Protein AF-A0A9E6AUM5-F1 (afdb_monomer_lite)

Structure (mmCIF, N/CA/C/O backbone):
data_AF-A0A9E6AUM5-F1
#
_entry.id   AF-A0A9E6AUM5-F1
#
loop_
_atom_site.group_PDB
_atom_site.id
_atom_site.type_symbol
_atom_site.label_atom_id
_atom_site.label_alt_id
_atom_site.label_comp_id
_atom_site.label_asym_id
_atom_site.label_entity_id
_atom_site.label_seq_id
_atom_site.pdbx_PDB_ins_code
_atom_site.Cartn_x
_atom_site.Cartn_y
_atom_site.Cartn_z
_atom_site.occupancy
_atom_site.B_iso_or_equiv
_atom_site.auth_seq_id
_atom_site.auth_comp_id
_atom_site.auth_asym_id
_atom_site.auth_atom_id
_atom_site.pdbx_PDB_model_num
ATOM 1 N N . MET A 1 1 ? 46.339 10.044 14.885 1.00 38.97 1 MET A N 1
ATOM 2 C CA . MET A 1 1 ? 45.655 9.132 15.825 1.00 38.97 1 MET A CA 1
ATOM 3 C C . MET A 1 1 ? 44.740 9.951 16.717 1.00 38.97 1 MET A C 1
ATOM 5 O O . MET A 1 1 ? 45.192 10.456 17.731 1.00 38.97 1 MET A O 1
ATOM 9 N N . THR A 1 2 ? 43.485 10.127 16.314 1.00 34.72 2 THR A N 1
ATOM 10 C CA . THR A 1 2 ? 42.422 10.734 17.134 1.00 34.72 2 THR A CA 1
ATOM 11 C C . THR A 1 2 ? 41.079 10.265 16.572 1.00 34.72 2 THR A C 1
ATOM 13 O O . THR A 1 2 ? 40.420 10.968 15.814 1.00 34.72 2 THR A O 1
ATOM 16 N N . HIS A 1 3 ? 40.693 9.030 16.899 1.00 30.86 3 HIS A N 1
ATOM 17 C CA . HIS A 1 3 ? 39.332 8.549 16.668 1.00 30.86 3 HIS A CA 1
ATOM 18 C C . HIS A 1 3 ? 38.459 8.969 17.854 1.00 30.86 3 HIS A C 1
ATOM 20 O O . HIS A 1 3 ? 38.665 8.509 18.974 1.00 30.86 3 HIS A O 1
ATOM 26 N N . LYS A 1 4 ? 37.484 9.848 17.605 1.00 33.94 4 LYS A N 1
ATOM 27 C CA . LYS A 1 4 ? 36.285 9.953 18.445 1.00 33.94 4 LYS A CA 1
ATOM 28 C C . LYS A 1 4 ? 35.354 8.792 18.069 1.00 33.94 4 LYS A C 1
ATOM 30 O O . LYS A 1 4 ? 35.140 8.604 16.870 1.00 33.94 4 LYS A O 1
ATOM 35 N N . PRO A 1 5 ? 34.782 8.039 19.022 1.00 33.97 5 PRO A N 1
ATOM 36 C CA . PRO A 1 5 ? 33.707 7.117 18.700 1.00 33.97 5 PRO A CA 1
ATOM 37 C C . PRO A 1 5 ? 32.415 7.921 18.516 1.00 33.97 5 PRO A C 1
ATOM 39 O O . PRO A 1 5 ? 32.042 8.734 19.365 1.00 33.97 5 PRO A O 1
ATOM 42 N N . HIS A 1 6 ? 31.765 7.724 17.372 1.00 32.88 6 HIS A N 1
ATOM 43 C CA . HIS A 1 6 ? 30.399 8.167 17.142 1.00 32.88 6 HIS A CA 1
ATOM 44 C C . HIS A 1 6 ? 29.472 7.360 18.056 1.00 32.88 6 HIS A C 1
ATOM 46 O O . HIS A 1 6 ? 29.478 6.134 18.026 1.00 32.88 6 HIS A O 1
ATOM 52 N N . SER A 1 7 ? 28.697 8.058 18.880 1.00 32.59 7 SER A N 1
ATOM 53 C CA . SER A 1 7 ? 27.569 7.493 19.610 1.00 32.59 7 SER A CA 1
ATOM 54 C C . SER A 1 7 ? 26.461 7.145 18.615 1.00 32.59 7 SER A C 1
ATOM 56 O O . SER A 1 7 ? 25.879 8.049 18.010 1.00 32.59 7 SER A O 1
ATOM 58 N N . GLU A 1 8 ? 26.184 5.857 18.437 1.00 28.41 8 GLU A N 1
ATOM 59 C CA . GLU A 1 8 ? 24.975 5.385 17.760 1.00 28.41 8 GLU A CA 1
ATOM 60 C C . GLU A 1 8 ? 23.730 5.763 18.580 1.00 28.41 8 GLU A C 1
ATOM 62 O O . GLU A 1 8 ? 23.761 5.687 19.814 1.00 28.41 8 GLU A O 1
ATOM 67 N N . PRO A 1 9 ? 22.625 6.179 17.939 1.00 29.34 9 PRO A N 1
ATOM 68 C CA . PRO A 1 9 ? 21.365 6.353 18.636 1.00 29.34 9 PRO A CA 1
ATOM 69 C C . PRO A 1 9 ? 20.767 4.974 18.931 1.00 29.34 9 PRO A C 1
ATOM 71 O O . PRO A 1 9 ? 20.451 4.207 18.024 1.00 29.34 9 PRO A O 1
ATOM 74 N N . THR A 1 10 ? 20.588 4.676 20.214 1.00 27.81 10 THR A N 1
ATOM 75 C CA . THR A 1 10 ? 19.807 3.544 20.715 1.00 27.81 10 THR A CA 1
ATOM 76 C C . THR A 1 10 ? 18.338 3.725 20.334 1.00 27.81 10 THR A C 1
ATOM 78 O O . THR A 1 10 ? 17.560 4.370 21.039 1.00 27.81 10 THR A O 1
ATOM 81 N N . ILE A 1 11 ? 17.945 3.157 19.194 1.00 30.97 11 ILE A N 1
ATOM 82 C CA . ILE A 1 11 ? 16.537 2.902 18.892 1.00 30.97 11 ILE A CA 1
ATOM 83 C C . ILE A 1 11 ? 16.115 1.771 19.826 1.00 30.97 11 ILE A C 1
ATOM 85 O O . ILE A 1 11 ? 16.676 0.682 19.785 1.00 30.97 11 ILE A O 1
ATOM 89 N N . LYS A 1 12 ? 15.184 2.068 20.732 1.00 28.73 12 LYS A N 1
ATOM 90 C CA . LYS A 1 12 ? 14.611 1.087 21.652 1.00 28.73 12 LYS A CA 1
ATOM 91 C C . LYS A 1 12 ? 13.935 -0.023 20.845 1.00 28.73 12 LYS A C 1
ATOM 93 O O . LYS A 1 12 ? 12.868 0.199 20.276 1.00 28.73 12 LYS A O 1
ATOM 98 N N . ASP A 1 13 ? 14.554 -1.198 20.848 1.00 30.23 13 ASP A N 1
ATOM 99 C CA . ASP A 1 13 ? 13.938 -2.479 20.518 1.00 30.23 13 ASP A CA 1
ATOM 100 C C . ASP A 1 13 ? 12.781 -2.737 21.488 1.00 30.23 13 ASP A C 1
ATOM 102 O O . ASP A 1 13 ? 12.981 -3.202 22.604 1.00 30.23 13 ASP A O 1
ATOM 106 N N . ASN A 1 14 ? 11.566 -2.385 21.077 1.00 26.73 14 ASN A N 1
ATOM 107 C CA . ASN A 1 14 ? 10.326 -2.756 21.762 1.00 26.73 14 ASN A CA 1
ATOM 108 C C . ASN A 1 14 ? 9.284 -3.252 20.745 1.00 26.73 14 ASN A C 1
ATOM 110 O O . ASN A 1 14 ? 8.091 -3.004 20.882 1.00 26.73 14 ASN A O 1
ATOM 114 N N . ALA A 1 15 ? 9.728 -3.966 19.709 1.00 32.41 15 ALA A N 1
ATOM 115 C CA . ALA A 1 15 ? 8.843 -4.771 18.876 1.00 32.41 15 ALA A CA 1
ATOM 116 C C . ALA A 1 15 ? 8.696 -6.164 19.509 1.00 32.41 15 ALA A C 1
ATOM 118 O O . ALA A 1 15 ? 9.170 -7.162 18.973 1.00 32.41 15 ALA A O 1
ATOM 119 N N . GLN A 1 16 ? 8.076 -6.239 20.692 1.00 36.59 16 GLN A N 1
ATOM 120 C CA . GLN A 1 16 ? 7.437 -7.493 21.088 1.00 36.59 16 GLN A CA 1
ATOM 121 C C . GLN A 1 16 ? 6.350 -7.770 20.046 1.00 36.59 16 GLN A C 1
ATOM 123 O O . GLN A 1 16 ? 5.522 -6.898 19.782 1.00 36.59 16 GLN A O 1
ATOM 128 N N . SER A 1 17 ? 6.404 -8.947 19.418 1.00 41.09 17 SER A N 1
ATOM 129 C CA . SER A 1 17 ? 5.350 -9.457 18.538 1.00 41.09 17 SER A CA 1
ATOM 130 C C . SER A 1 17 ? 4.046 -9.498 19.340 1.00 41.09 17 SER A C 1
ATOM 132 O O . SER A 1 17 ? 3.802 -10.405 20.134 1.00 41.09 17 SER A O 1
ATOM 134 N N . LEU A 1 18 ? 3.250 -8.434 19.222 1.00 48.97 18 LEU A N 1
ATOM 135 C CA . LEU A 1 18 ? 1.887 -8.397 19.723 1.00 48.97 18 LEU A CA 1
ATOM 136 C C . LEU A 1 18 ? 1.080 -9.278 18.778 1.00 48.97 18 LEU A C 1
ATOM 138 O O . LEU A 1 18 ? 0.739 -8.869 17.666 1.00 48.97 18 LEU A O 1
ATOM 142 N N . LEU A 1 19 ? 0.803 -10.503 19.216 1.00 58.84 19 LEU A N 1
ATOM 143 C CA . LEU A 1 19 ? -0.167 -11.345 18.541 1.00 58.84 19 LEU A CA 1
ATOM 144 C C . LEU A 1 19 ? -1.524 -10.620 18.587 1.00 58.84 19 LEU A C 1
ATOM 146 O O . LEU A 1 19 ? -1.964 -10.247 19.678 1.00 58.84 19 LEU A O 1
ATOM 150 N N . PRO A 1 20 ? -2.223 -10.445 17.451 1.00 60.69 20 PRO A N 1
ATOM 151 C CA . PRO A 1 20 ? -3.527 -9.778 17.402 1.00 60.69 20 PRO A CA 1
ATOM 152 C C . PRO A 1 20 ? -4.545 -10.398 18.362 1.00 60.69 20 PRO A C 1
ATOM 154 O O . PRO A 1 20 ? -5.461 -9.731 18.828 1.00 60.69 20 PRO A O 1
ATOM 157 N N . THR A 1 21 ? -4.357 -11.680 18.681 1.00 60.62 21 THR A N 1
ATOM 158 C CA . THR A 1 21 ? -5.216 -12.446 19.576 1.00 60.62 21 THR A CA 1
ATOM 159 C C . THR A 1 21 ? -5.091 -12.074 21.051 1.00 60.62 21 THR A C 1
ATOM 161 O O . THR A 1 21 ? -5.934 -12.502 21.833 1.00 60.62 21 THR A O 1
ATOM 164 N N . ALA A 1 22 ? -4.050 -11.333 21.431 1.00 72.50 22 ALA A N 1
ATOM 165 C CA . ALA A 1 22 ? -3.802 -10.858 22.790 1.00 72.50 22 ALA A CA 1
ATOM 166 C C . ALA A 1 22 ? -4.020 -9.341 22.922 1.00 72.50 22 ALA A C 1
ATOM 168 O O . ALA A 1 22 ? -3.590 -8.747 23.899 1.00 72.50 22 ALA A O 1
ATOM 169 N N . CYS A 1 23 ? -4.625 -8.700 21.918 1.00 86.81 23 CYS A N 1
ATOM 170 C CA . CYS A 1 23 ? -4.882 -7.267 21.910 1.00 86.81 23 CYS A CA 1
ATOM 171 C C . CYS A 1 23 ? -6.308 -6.988 22.420 1.00 86.81 23 CYS A C 1
ATOM 173 O O . CYS A 1 23 ? -7.230 -7.709 22.026 1.00 86.81 23 CYS A O 1
ATOM 175 N N . PRO A 1 24 ? -6.522 -5.949 23.248 1.00 93.69 24 PRO A N 1
ATOM 176 C CA . PRO A 1 24 ? -7.861 -5.552 23.678 1.00 93.69 24 PRO A CA 1
ATOM 177 C C . PRO A 1 24 ? -8.741 -5.186 22.476 1.00 93.69 24 PRO A C 1
ATOM 179 O O . PRO A 1 24 ? -8.274 -4.591 21.500 1.00 93.69 24 PRO A O 1
ATOM 182 N N . ILE A 1 25 ? -10.033 -5.492 22.554 1.00 95.12 25 ILE A N 1
ATOM 183 C CA . ILE A 1 25 ? -11.016 -5.185 21.509 1.00 95.12 25 ILE A CA 1
ATOM 184 C C . ILE A 1 25 ? -11.818 -3.967 21.939 1.00 95.12 25 ILE A C 1
ATOM 186 O O . ILE A 1 25 ? -12.298 -3.911 23.067 1.00 95.12 25 ILE A O 1
ATOM 190 N N . MET A 1 26 ? -12.003 -3.006 21.036 1.00 95.94 26 MET A N 1
ATOM 191 C CA . MET A 1 26 ? -12.850 -1.845 21.299 1.00 95.94 26 MET A CA 1
ATOM 192 C C . MET A 1 26 ? -13.894 -1.692 20.193 1.00 95.94 26 MET A C 1
ATOM 194 O O . MET A 1 26 ? -13.559 -1.461 19.029 1.00 95.94 26 MET A O 1
ATOM 198 N N . LEU A 1 27 ? -15.171 -1.798 20.561 1.00 95.06 27 LEU A N 1
ATOM 199 C CA . LEU A 1 27 ? -16.304 -1.635 19.651 1.00 95.06 27 LEU A CA 1
ATOM 200 C C . LEU A 1 27 ? -17.132 -0.408 20.021 1.00 95.06 27 LEU A C 1
ATOM 202 O O . LEU A 1 27 ? -17.422 -0.167 21.185 1.00 95.06 27 LEU A O 1
ATOM 206 N N . ASN A 1 28 ? -17.556 0.357 19.020 1.00 90.75 28 ASN A N 1
ATOM 207 C CA . ASN A 1 28 ? -18.444 1.500 19.221 1.00 90.75 28 ASN A CA 1
ATOM 208 C C . ASN A 1 28 ? -19.899 1.025 19.391 1.00 90.75 28 ASN A C 1
ATOM 210 O O . ASN A 1 28 ? -20.396 0.299 18.529 1.00 90.75 28 ASN A O 1
ATOM 214 N N . ASP A 1 29 ? -20.593 1.472 20.442 1.00 88.38 29 ASP A N 1
ATOM 215 C CA . ASP A 1 29 ? -22.010 1.136 20.692 1.00 88.38 29 ASP A CA 1
ATOM 216 C C . ASP A 1 29 ? -23.001 2.187 20.146 1.00 88.38 29 ASP A C 1
ATOM 218 O O . ASP A 1 29 ? -24.218 2.071 20.281 1.00 88.38 29 ASP A O 1
ATOM 222 N N . GLY A 1 30 ? -22.474 3.239 19.522 1.00 84.94 30 GLY A N 1
ATOM 223 C CA . GLY A 1 30 ? -23.199 4.402 19.038 1.00 84.94 30 GLY A CA 1
ATOM 224 C C . GLY A 1 30 ? -22.697 5.707 19.652 1.00 84.94 30 GLY A C 1
ATOM 225 O O . GLY A 1 30 ? -22.507 6.668 18.893 1.00 84.94 30 GLY A O 1
ATOM 226 N N . ILE A 1 31 ? -22.487 5.733 20.975 1.00 89.06 31 ILE A N 1
ATOM 227 C CA . ILE A 1 31 ? -22.074 6.913 21.766 1.00 89.06 31 ILE A CA 1
ATOM 228 C C . ILE A 1 31 ? -20.870 6.577 22.655 1.00 89.06 31 ILE A C 1
ATOM 230 O O . ILE A 1 31 ? -19.910 7.345 22.708 1.00 89.06 31 ILE A O 1
ATOM 234 N N . ASN A 1 32 ? -20.932 5.443 23.339 1.00 94.00 32 ASN A N 1
ATOM 235 C CA . ASN A 1 32 ? -19.898 4.877 24.187 1.00 94.00 32 ASN A CA 1
ATOM 236 C C . ASN A 1 32 ? -19.106 3.818 23.400 1.00 94.00 32 ASN A C 1
ATOM 238 O O . ASN A 1 32 ? -19.280 3.630 22.187 1.00 94.00 32 ASN A O 1
ATOM 242 N N . ALA A 1 33 ? -18.210 3.125 24.093 1.00 95.81 33 ALA A N 1
ATOM 243 C CA . ALA A 1 33 ? -17.519 1.974 23.542 1.00 95.81 33 ALA A CA 1
ATOM 244 C C . ALA A 1 33 ? -17.524 0.803 24.520 1.00 95.81 33 ALA A C 1
ATOM 246 O O . ALA A 1 33 ? -17.375 0.995 25.723 1.00 95.81 33 ALA A O 1
ATOM 247 N N . LEU A 1 34 ? -17.663 -0.403 23.983 1.00 96.50 34 LEU A N 1
ATOM 248 C CA . LEU A 1 34 ? -17.400 -1.642 24.694 1.00 96.50 34 LEU A CA 1
ATOM 249 C C . LEU A 1 34 ? -15.909 -1.963 24.572 1.00 96.50 34 LEU A C 1
ATOM 251 O O . LEU A 1 34 ? -15.403 -2.078 23.453 1.00 96.50 34 LEU A O 1
ATOM 255 N N . LEU A 1 35 ? -15.238 -2.125 25.706 1.00 96.12 35 LEU A N 1
ATOM 256 C CA . LEU A 1 35 ? -13.883 -2.647 25.816 1.00 96.12 35 LEU A CA 1
ATOM 257 C C . LEU A 1 35 ? -13.953 -4.103 26.283 1.00 96.12 35 LEU A C 1
ATOM 259 O O . LEU A 1 35 ? -14.581 -4.389 27.299 1.00 96.12 35 LEU A O 1
ATOM 263 N N . ILE A 1 36 ? -13.273 -4.993 25.564 1.00 94.38 36 ILE A N 1
ATOM 264 C CA . ILE A 1 36 ? -12.860 -6.299 26.084 1.00 94.38 36 ILE A CA 1
ATOM 265 C C . ILE A 1 36 ? -11.346 -6.245 26.267 1.00 94.38 36 ILE A C 1
ATOM 267 O O . ILE A 1 36 ? -10.621 -6.112 25.277 1.00 94.38 36 ILE A O 1
ATOM 271 N N . ASP A 1 37 ? -10.874 -6.289 27.511 1.00 92.31 37 ASP A N 1
ATOM 272 C CA . ASP A 1 37 ? -9.445 -6.204 27.822 1.00 92.31 37 ASP A CA 1
ATOM 273 C C . ASP A 1 37 ? -8.733 -7.567 27.663 1.00 92.31 37 ASP A C 1
ATOM 275 O O . ASP A 1 37 ? -9.354 -8.605 27.437 1.00 92.31 37 ASP A O 1
ATOM 279 N N . GLU A 1 38 ? -7.406 -7.573 27.763 1.00 87.94 38 GLU A N 1
ATOM 280 C CA . GLU A 1 38 ? -6.529 -8.740 27.591 1.00 87.94 38 GLU A CA 1
ATOM 281 C C . GLU A 1 38 ? -6.786 -9.835 28.635 1.00 87.94 38 GLU A C 1
ATOM 283 O O . GLU A 1 38 ? -6.554 -11.014 28.369 1.00 87.94 38 GLU A O 1
ATOM 288 N N . ASP A 1 39 ? -7.283 -9.458 29.815 1.00 88.69 39 ASP A N 1
ATOM 289 C CA . ASP A 1 39 ? -7.693 -10.384 30.874 1.00 88.69 39 ASP A CA 1
ATOM 290 C C . ASP A 1 39 ? -9.120 -10.935 30.682 1.00 88.69 39 ASP A C 1
ATOM 292 O O . ASP A 1 39 ? -9.570 -11.775 31.465 1.00 88.69 39 ASP A O 1
ATOM 296 N N . GLY A 1 40 ? -9.816 -10.494 29.629 1.00 86.81 40 GLY A N 1
ATOM 297 C CA . GLY A 1 40 ? -11.190 -10.870 29.310 1.00 86.81 40 GLY A CA 1
ATOM 298 C C . GLY A 1 40 ? -12.255 -10.072 30.064 1.00 86.81 40 GLY A C 1
ATOM 299 O O . GLY A 1 40 ? -13.435 -10.402 29.945 1.00 86.81 40 GLY A O 1
ATOM 300 N N . SER A 1 41 ? -11.879 -9.047 30.836 1.00 92.06 41 SER A N 1
ATOM 301 C CA . SER A 1 41 ? -12.845 -8.130 31.444 1.00 92.06 41 SER A CA 1
ATOM 302 C C . SER A 1 41 ? -13.608 -7.351 30.372 1.00 92.06 41 SER A C 1
ATOM 304 O O . SER A 1 41 ? -13.058 -6.983 29.334 1.00 92.06 41 SER A O 1
ATOM 306 N N . ILE A 1 42 ? -14.900 -7.133 30.620 1.00 94.50 42 ILE A N 1
ATOM 307 C CA . ILE A 1 42 ? -15.804 -6.433 29.709 1.00 94.50 42 ILE A CA 1
ATOM 308 C C . ILE A 1 42 ? -16.304 -5.176 30.410 1.00 94.50 42 ILE A C 1
ATOM 310 O O . ILE A 1 42 ? -16.906 -5.254 31.482 1.00 94.50 42 ILE A O 1
ATOM 314 N N . GLU A 1 43 ? -16.074 -4.019 29.796 1.00 95.38 43 GLU A N 1
ATOM 315 C CA . GLU A 1 43 ? -16.476 -2.726 30.341 1.00 95.38 43 GLU A CA 1
ATOM 316 C C . GLU A 1 43 ? -17.090 -1.830 29.262 1.00 95.38 43 GLU A C 1
ATOM 318 O O . GLU A 1 43 ? -16.590 -1.733 28.142 1.00 95.38 43 GLU A O 1
ATOM 323 N N . THR A 1 44 ? -18.153 -1.106 29.618 1.00 96.12 44 THR A N 1
ATOM 324 C CA . THR A 1 44 ? -18.700 -0.034 28.777 1.00 96.12 44 THR A CA 1
ATOM 325 C C . THR A 1 44 ? -18.114 1.301 29.217 1.00 96.12 44 THR A C 1
ATOM 327 O O . THR A 1 44 ? -18.381 1.783 30.318 1.00 96.12 44 THR A O 1
ATOM 330 N N . LEU A 1 45 ? -17.332 1.922 28.340 1.00 96.00 45 LEU A N 1
ATOM 331 C CA . LEU A 1 45 ? -16.606 3.159 28.595 1.00 96.00 45 LEU A CA 1
ATOM 332 C C . LEU A 1 45 ? -17.301 4.357 27.963 1.00 96.00 45 LEU A C 1
ATOM 334 O O . LEU A 1 45 ? -17.762 4.299 26.822 1.00 96.00 45 LEU A O 1
ATOM 338 N N . SER A 1 46 ? -17.286 5.491 28.663 1.00 95.00 46 SER A N 1
ATOM 339 C CA . SER A 1 46 ? -17.681 6.764 28.059 1.00 95.00 46 SER A CA 1
ATOM 340 C C . SER A 1 46 ? -16.788 7.093 26.855 1.00 95.00 46 SER A C 1
ATOM 342 O O . SER A 1 46 ? -15.636 6.661 26.781 1.00 95.00 46 SER A O 1
ATOM 344 N N . ALA A 1 47 ? -17.268 7.928 25.931 1.00 94.44 47 ALA A N 1
ATOM 345 C CA . ALA A 1 47 ? -16.485 8.336 24.762 1.00 94.44 47 ALA A CA 1
ATOM 346 C C . ALA A 1 47 ? -15.100 8.922 25.120 1.00 94.44 47 ALA A C 1
ATOM 348 O O . ALA A 1 47 ? -14.113 8.688 24.421 1.00 94.44 47 ALA A O 1
ATOM 349 N N . SER A 1 48 ? -15.013 9.666 26.230 1.00 92.75 48 SER A N 1
ATOM 350 C CA . SER A 1 48 ? -13.752 10.235 26.719 1.00 92.75 48 SER A CA 1
ATOM 351 C C . SER A 1 48 ? -12.819 9.163 27.286 1.00 92.75 48 SER A C 1
ATOM 353 O O . SER A 1 48 ? -11.613 9.211 27.040 1.00 92.75 48 SER A O 1
ATOM 355 N N . ASP A 1 49 ? -13.355 8.198 28.034 1.00 94.69 49 ASP A N 1
ATOM 356 C CA . ASP A 1 49 ? -12.560 7.123 28.635 1.00 94.69 49 ASP A CA 1
ATOM 357 C C . ASP A 1 49 ? -12.063 6.142 27.571 1.00 94.69 49 ASP A C 1
ATOM 359 O O . ASP A 1 49 ? -10.893 5.767 27.585 1.00 94.69 49 ASP A O 1
ATOM 363 N N . ALA A 1 50 ? -12.892 5.839 26.570 1.00 95.81 50 ALA A N 1
ATOM 364 C CA . ALA A 1 50 ? -12.504 5.037 25.415 1.00 95.81 50 ALA A CA 1
ATOM 365 C C . ALA A 1 50 ? -11.333 5.671 24.643 1.00 95.81 50 ALA A C 1
ATOM 367 O O . ALA A 1 50 ? -10.348 4.996 24.350 1.00 95.81 50 ALA A O 1
ATOM 368 N N . LEU A 1 51 ? -11.366 6.984 24.371 1.00 95.19 51 LEU A N 1
ATOM 369 C CA . LEU A 1 51 ? -10.231 7.682 23.742 1.00 95.19 51 LEU A CA 1
ATOM 370 C C . LEU A 1 51 ? -8.977 7.686 24.625 1.00 95.19 51 LEU A C 1
ATOM 372 O O . LEU A 1 51 ? -7.858 7.599 24.116 1.00 95.19 51 LEU A O 1
ATOM 376 N N . ASN A 1 52 ? -9.150 7.787 25.946 1.00 94.88 52 ASN A N 1
ATOM 377 C CA . ASN A 1 52 ? -8.039 7.679 26.884 1.00 94.88 52 ASN A CA 1
ATOM 378 C C . ASN A 1 52 ? -7.416 6.282 26.892 1.00 94.88 52 ASN A C 1
ATOM 380 O O . ASN A 1 52 ? -6.212 6.207 27.102 1.00 94.88 52 ASN A O 1
ATOM 384 N N . GLN A 1 53 ? -8.180 5.218 26.638 1.00 95.56 53 GLN A N 1
ATOM 385 C CA . GLN A 1 53 ? -7.632 3.874 26.445 1.00 95.56 53 GLN A CA 1
ATOM 386 C C . GLN A 1 53 ? -6.920 3.749 25.095 1.00 95.56 53 GLN A C 1
ATOM 388 O O . GLN A 1 53 ? -5.774 3.304 25.033 1.00 95.56 53 GLN A O 1
ATOM 393 N N . LEU A 1 54 ? -7.549 4.227 24.016 1.00 95.88 54 LEU A N 1
ATOM 394 C CA . LEU A 1 54 ? -7.017 4.107 22.655 1.00 95.88 54 LEU A CA 1
ATOM 395 C C . LEU A 1 54 ? -5.651 4.789 22.482 1.00 95.88 54 LEU A C 1
ATOM 397 O O . LEU A 1 54 ? -4.786 4.251 21.804 1.00 95.88 54 LEU A O 1
ATOM 401 N N . LYS A 1 55 ? -5.394 5.915 23.158 1.00 95.62 55 LYS A N 1
ATOM 402 C CA . LYS A 1 55 ? -4.079 6.582 23.099 1.00 95.62 55 LYS A CA 1
ATOM 403 C C . LYS A 1 55 ? -2.948 5.853 23.847 1.00 95.62 55 LYS A C 1
ATOM 405 O O . LYS A 1 55 ? -1.793 6.250 23.709 1.00 95.62 55 LYS A O 1
ATOM 410 N N . LEU A 1 56 ? -3.254 4.876 24.708 1.00 94.62 56 LEU A N 1
ATOM 411 C CA . LEU A 1 56 ? -2.255 4.227 25.570 1.00 94.62 56 LEU A CA 1
ATOM 412 C C . LEU A 1 56 ? -1.597 3.019 24.905 1.00 94.62 56 LEU A C 1
ATOM 414 O O . LEU A 1 56 ? -0.419 2.762 25.153 1.00 94.62 56 LEU A O 1
ATOM 418 N N . ARG A 1 57 ? -2.348 2.272 24.089 1.00 93.56 57 ARG A N 1
ATOM 419 C CA . ARG A 1 57 ? -1.886 1.028 23.459 1.00 93.56 57 ARG A CA 1
ATOM 420 C C . ARG A 1 57 ? -2.718 0.659 22.224 1.00 93.56 57 ARG A C 1
ATOM 422 O O . ARG A 1 57 ? -3.854 1.124 22.097 1.00 93.56 57 ARG A O 1
ATOM 429 N N . PRO A 1 58 ? -2.194 -0.195 21.329 1.00 94.31 58 PRO A N 1
ATOM 430 C CA . PRO A 1 58 ? -2.968 -0.774 20.234 1.00 94.31 58 PRO A CA 1
ATOM 431 C C . PRO A 1 58 ? -4.219 -1.510 20.723 1.00 94.31 58 PRO A C 1
ATOM 433 O O . PRO A 1 58 ? -4.230 -2.072 21.813 1.00 94.31 58 PRO A O 1
ATOM 436 N N . HIS A 1 59 ? -5.259 -1.496 19.892 1.00 95.50 59 HIS A N 1
ATOM 437 C CA . HIS A 1 59 ? -6.536 -2.183 20.104 1.00 95.50 59 HIS A CA 1
ATOM 438 C C . HIS A 1 59 ? -6.966 -2.815 18.778 1.00 95.50 59 HIS A C 1
ATOM 440 O O . HIS A 1 59 ? -6.634 -2.271 17.719 1.00 95.50 59 HIS A O 1
ATOM 446 N N . LEU A 1 60 ? -7.720 -3.911 18.831 1.00 95.94 60 LEU A N 1
ATOM 447 C CA . LEU A 1 60 ? -8.451 -4.448 17.689 1.00 95.94 60 LEU A CA 1
ATOM 448 C C . LEU A 1 60 ? -9.725 -3.624 17.480 1.00 95.94 60 LEU A C 1
ATOM 450 O O . LEU A 1 60 ? -10.583 -3.541 18.360 1.00 95.94 60 LEU A O 1
ATOM 454 N N . LEU A 1 61 ? -9.833 -3.014 16.303 1.00 96.19 61 LEU A N 1
ATOM 455 C CA . LEU A 1 61 ? -10.917 -2.116 15.918 1.00 96.19 61 LEU A CA 1
ATOM 456 C C . LEU A 1 61 ? -11.528 -2.555 14.595 1.00 96.19 61 LEU A C 1
ATOM 458 O O . LEU A 1 61 ? -10.850 -3.127 13.743 1.00 96.19 61 LEU A O 1
ATOM 462 N N . VAL A 1 62 ? -12.787 -2.176 14.379 1.00 95.88 62 VAL A N 1
ATOM 463 C CA . VAL A 1 62 ? -13.375 -2.116 13.038 1.00 95.88 62 VAL A CA 1
ATOM 464 C C . VAL A 1 62 ? -13.431 -0.661 12.606 1.00 95.88 62 VAL A C 1
ATOM 466 O O . VAL A 1 62 ? -14.122 0.139 13.238 1.00 95.88 62 VAL A O 1
ATOM 469 N N . HIS A 1 63 ? -12.728 -0.319 11.528 1.00 95.69 63 HIS A N 1
ATOM 470 C CA . HIS A 1 63 ? -12.670 1.044 11.009 1.00 95.69 63 HIS A CA 1
ATOM 471 C C . HIS A 1 63 ? -12.149 2.047 12.054 1.00 95.69 63 HIS A C 1
ATOM 473 O O . HIS A 1 63 ? -12.891 2.880 12.578 1.00 95.69 63 HIS A O 1
ATOM 479 N N . SER A 1 64 ? -10.852 1.985 12.344 1.00 95.44 64 SER A N 1
ATOM 480 C CA . SER A 1 64 ? -10.153 2.775 13.367 1.00 95.44 64 SER A CA 1
ATOM 481 C C . SER A 1 64 ? -10.458 4.274 13.273 1.00 95.44 64 SER A C 1
ATOM 483 O O . SER A 1 64 ? -10.925 4.872 14.242 1.00 95.44 64 SER A O 1
ATOM 485 N N . VAL A 1 65 ? -10.300 4.860 12.081 1.00 94.88 65 VAL A N 1
ATOM 486 C CA . VAL A 1 65 ? -10.568 6.283 11.812 1.00 94.88 65 VAL A CA 1
ATOM 487 C C . VAL A 1 65 ? -12.002 6.665 12.178 1.00 94.88 65 VAL A C 1
ATOM 489 O O . VAL A 1 65 ? -12.216 7.652 12.878 1.00 94.88 65 VAL A O 1
ATOM 492 N N . PHE A 1 66 ? -12.989 5.884 11.728 1.00 95.06 66 PHE A N 1
ATOM 493 C CA . PHE A 1 66 ? -14.398 6.157 12.004 1.00 95.06 66 PHE A CA 1
ATOM 494 C C . PHE A 1 66 ? -14.722 5.989 13.486 1.00 95.06 66 PHE A C 1
ATOM 496 O O . PHE A 1 66 ? -15.402 6.834 14.064 1.00 95.06 66 PHE A O 1
ATOM 503 N N . THR A 1 67 ? -14.226 4.919 14.105 1.00 95.12 67 THR A N 1
ATOM 504 C CA . THR A 1 67 ? -14.458 4.629 15.521 1.00 95.12 67 THR A CA 1
ATOM 505 C C . THR A 1 67 ? -13.904 5.746 16.404 1.00 95.12 67 THR A C 1
ATOM 507 O O . THR A 1 67 ? -14.632 6.271 17.247 1.00 95.12 67 THR A O 1
ATOM 510 N N . ILE A 1 68 ? -12.664 6.181 16.160 1.00 95.56 68 ILE A N 1
ATOM 511 C CA . ILE A 1 68 ? -12.003 7.254 16.914 1.00 95.56 68 ILE A CA 1
ATOM 512 C C . ILE A 1 68 ? -12.668 8.612 16.647 1.00 95.56 68 ILE A C 1
ATOM 514 O O . ILE A 1 68 ? -12.939 9.348 17.596 1.00 95.56 68 ILE A O 1
ATOM 518 N N . ASP A 1 69 ? -12.992 8.945 15.390 1.00 94.19 69 ASP A N 1
ATOM 519 C CA . ASP A 1 69 ? -13.704 10.190 15.051 1.00 94.19 69 ASP A CA 1
ATOM 520 C C . ASP A 1 69 ? -15.080 10.248 15.725 1.00 94.19 69 ASP A C 1
ATOM 522 O O . ASP A 1 69 ? -15.468 11.269 16.296 1.00 94.19 69 ASP A O 1
ATOM 526 N N . ARG A 1 70 ? -15.812 9.130 15.723 1.00 93.25 70 ARG A N 1
ATOM 527 C CA . ARG A 1 70 ? -17.125 9.046 16.357 1.00 93.25 70 ARG A CA 1
ATOM 528 C C . ARG A 1 70 ? -17.034 9.255 17.866 1.00 93.25 70 ARG A C 1
ATOM 530 O O . ARG A 1 70 ? -17.779 10.078 18.389 1.00 93.25 70 ARG A O 1
ATOM 537 N N . LEU A 1 71 ? -16.104 8.589 18.551 1.00 94.25 71 LEU A N 1
ATOM 538 C CA . LEU A 1 71 ? -15.877 8.808 19.985 1.00 94.25 71 LEU A CA 1
ATOM 539 C C . LEU A 1 71 ? -15.451 10.259 20.268 1.00 94.25 71 LEU A C 1
ATOM 541 O O . LEU A 1 71 ? -15.957 10.885 21.196 1.00 94.25 71 LEU A O 1
ATOM 545 N N . ALA A 1 72 ? -14.605 10.854 19.424 1.00 93.31 72 ALA A N 1
ATOM 546 C CA . ALA A 1 72 ? -14.200 12.252 19.571 1.00 93.31 72 ALA A CA 1
ATOM 547 C C . ALA A 1 72 ? -15.386 13.224 19.494 1.00 93.31 72 ALA A C 1
ATOM 549 O O . ALA A 1 72 ? -15.442 14.168 20.286 1.00 93.31 72 ALA A O 1
ATOM 550 N N . ARG A 1 73 ? -16.366 12.980 18.613 1.00 92.12 73 ARG A N 1
ATOM 551 C CA . ARG A 1 73 ? -17.590 13.798 18.497 1.00 92.12 73 ARG A CA 1
ATOM 552 C C . ARG A 1 73 ? -18.487 13.734 19.731 1.00 92.12 73 ARG A C 1
ATOM 554 O O . ARG A 1 73 ? -19.137 14.727 20.040 1.00 92.12 73 ARG A O 1
ATOM 561 N N . PHE A 1 74 ? -18.524 12.590 20.412 1.00 91.25 74 PHE A N 1
ATOM 562 C CA . PHE A 1 74 ? -19.312 12.395 21.633 1.00 91.25 74 PHE A CA 1
ATOM 563 C C . PHE A 1 74 ? -18.516 12.675 22.920 1.00 91.25 74 PHE A C 1
ATOM 565 O O . PHE A 1 74 ? -19.069 12.617 24.016 1.00 91.25 74 PHE A O 1
ATOM 572 N N . SER A 1 75 ? -17.231 13.031 22.809 1.00 88.25 75 SER A N 1
ATOM 573 C CA . SER A 1 75 ? -16.419 13.484 23.941 1.00 88.25 75 SER A CA 1
ATOM 574 C C . SER A 1 75 ? -16.663 14.976 24.231 1.00 88.25 75 SER A C 1
ATOM 576 O O . SER A 1 75 ? -16.462 15.840 23.378 1.00 88.25 75 SER A O 1
ATOM 578 N N . ASN A 1 76 ? -17.087 15.303 25.455 1.00 74.94 76 ASN A N 1
ATOM 579 C CA . ASN A 1 76 ? -17.458 16.673 25.847 1.00 74.94 76 ASN A CA 1
ATOM 580 C C . ASN A 1 76 ? -16.257 17.624 26.070 1.00 74.94 76 ASN A C 1
ATOM 582 O O . ASN A 1 76 ? -16.460 18.821 26.266 1.00 74.94 76 ASN A O 1
ATOM 586 N N . ALA A 1 77 ? -15.009 17.135 26.060 1.00 59.28 77 ALA A N 1
ATOM 587 C CA . ALA A 1 77 ? -13.816 17.939 26.345 1.00 59.28 77 ALA A CA 1
ATOM 588 C C . ALA A 1 77 ? -12.598 17.501 25.509 1.00 59.28 77 ALA A C 1
ATOM 590 O O . ALA A 1 77 ? -12.338 16.315 25.355 1.00 59.28 77 ALA A O 1
ATOM 591 N N . HIS A 1 78 ? -11.810 18.464 25.009 1.00 65.06 78 HIS A N 1
ATOM 592 C CA . HIS A 1 78 ? -10.513 18.242 24.337 1.00 65.06 78 HIS A CA 1
ATOM 593 C C . HIS A 1 78 ? -10.509 17.253 23.151 1.00 65.06 78 HIS A C 1
ATOM 595 O O . HIS A 1 78 ? -9.457 16.686 22.833 1.00 65.06 78 HIS A O 1
ATOM 601 N N . SER A 1 79 ? -11.641 17.106 22.453 1.00 72.62 79 SER A N 1
ATOM 602 C CA . SER A 1 79 ? -11.850 16.125 21.375 1.00 72.62 79 SER A CA 1
ATOM 603 C C . SER A 1 79 ? -10.718 16.085 20.349 1.00 72.62 79 SER A C 1
ATOM 605 O O . SER A 1 79 ? -10.250 15.012 19.995 1.00 72.62 79 SER A O 1
ATOM 607 N N . LYS A 1 80 ? -10.194 17.245 19.934 1.00 83.62 80 LYS A N 1
ATOM 608 C CA . LYS A 1 80 ? -9.125 17.321 18.927 1.00 83.62 80 LYS A CA 1
ATOM 609 C C . LYS A 1 80 ? -7.782 16.759 19.404 1.00 83.62 80 LYS A C 1
ATOM 611 O O . LYS A 1 80 ? -7.071 16.150 18.612 1.00 83.62 80 LYS A O 1
ATOM 616 N N . ARG A 1 81 ? -7.413 16.970 20.674 1.00 88.62 81 ARG A N 1
ATOM 617 C CA . ARG A 1 81 ? -6.149 16.444 21.216 1.00 88.62 81 ARG A CA 1
ATOM 618 C C . ARG A 1 81 ? -6.255 14.942 21.447 1.00 88.62 81 ARG A C 1
ATOM 620 O O . ARG A 1 81 ? -5.389 14.218 20.986 1.00 88.62 81 ARG A O 1
ATOM 627 N N . LEU A 1 82 ? -7.330 14.492 22.094 1.00 88.75 82 LEU A N 1
ATOM 628 C CA . LEU A 1 82 ? -7.558 13.066 22.336 1.00 88.75 82 LEU A CA 1
ATOM 629 C C . LEU A 1 82 ? -7.700 12.279 21.030 1.00 88.75 82 LEU A C 1
ATOM 631 O O . LEU A 1 82 ? -7.131 11.202 20.919 1.00 88.75 82 LEU A O 1
ATOM 635 N N . PHE A 1 83 ? -8.375 12.847 20.026 1.00 92.50 83 PHE A N 1
ATOM 636 C CA . PHE A 1 83 ? -8.421 12.287 18.677 1.00 92.50 83 PHE A CA 1
ATOM 637 C C . PHE A 1 83 ? -7.017 12.115 18.095 1.00 92.50 83 PHE A C 1
ATOM 639 O O . PHE A 1 83 ? -6.671 11.021 17.671 1.00 92.50 83 PHE A O 1
ATOM 646 N N . ASN A 1 84 ? -6.201 13.177 18.099 1.00 94.00 84 ASN A N 1
ATOM 647 C CA . ASN A 1 84 ? -4.845 13.121 17.553 1.00 94.00 84 ASN A CA 1
ATOM 648 C C . ASN A 1 84 ? -3.960 12.124 18.313 1.00 94.00 84 ASN A C 1
ATOM 650 O O . ASN A 1 84 ? -3.175 11.416 17.693 1.00 94.00 84 ASN A O 1
ATOM 654 N N . ASP A 1 85 ? -4.070 12.066 19.638 1.00 94.44 85 ASP A N 1
ATOM 655 C CA . ASP A 1 85 ? -3.277 11.142 20.448 1.00 94.44 85 ASP A CA 1
ATOM 656 C C . ASP A 1 85 ? -3.704 9.683 20.180 1.00 94.44 85 ASP A C 1
ATOM 658 O O . ASP A 1 85 ? -2.843 8.823 20.033 1.00 94.44 85 ASP A O 1
ATOM 662 N N . ALA A 1 86 ? -5.008 9.410 20.042 1.00 95.12 86 ALA A N 1
ATOM 663 C CA . ALA A 1 86 ? -5.535 8.075 19.749 1.00 95.12 86 ALA A CA 1
ATOM 664 C C . ALA A 1 86 ? -5.265 7.620 18.303 1.00 95.12 86 ALA A C 1
ATOM 666 O O . ALA A 1 86 ? -4.805 6.508 18.087 1.00 95.12 86 ALA A O 1
ATOM 667 N N . ILE A 1 87 ? -5.495 8.469 17.295 1.00 95.44 87 ILE A N 1
ATOM 668 C CA . ILE A 1 87 ? -5.366 8.078 15.877 1.00 95.44 87 ILE A CA 1
ATOM 669 C C . ILE A 1 87 ? -3.923 7.772 15.455 1.00 95.44 87 ILE A C 1
ATOM 671 O O . ILE A 1 87 ? -3.704 7.081 14.466 1.00 95.44 87 ILE A O 1
ATOM 675 N N . ASN A 1 88 ? -2.937 8.291 16.190 1.00 94.69 88 ASN A N 1
ATOM 676 C CA . ASN A 1 88 ? -1.521 8.033 15.933 1.00 94.69 88 ASN A CA 1
ATOM 677 C C . ASN A 1 88 ? -1.011 6.748 16.605 1.00 94.69 88 ASN A C 1
ATOM 679 O O . ASN A 1 88 ? 0.146 6.377 16.401 1.00 94.69 88 ASN A O 1
ATOM 683 N N . VAL A 1 89 ? -1.842 6.069 17.401 1.00 95.81 89 VAL A N 1
ATOM 684 C CA . VAL A 1 89 ? -1.523 4.735 17.909 1.00 95.81 89 VAL A CA 1
ATOM 685 C C . VAL A 1 89 ? -1.777 3.715 16.798 1.00 95.81 89 VAL A C 1
ATOM 687 O O . VAL A 1 89 ? -2.818 3.760 16.139 1.00 95.81 89 VAL A O 1
ATOM 690 N N . PRO A 1 90 ? -0.844 2.779 16.563 1.00 93.81 90 PRO A N 1
ATOM 691 C CA . PRO A 1 90 ? -0.972 1.814 15.485 1.00 93.81 90 PRO A CA 1
ATOM 692 C C . PRO A 1 90 ? -1.946 0.695 15.901 1.00 93.81 90 PRO A C 1
ATOM 694 O O . PRO A 1 90 ? -1.549 -0.360 16.390 1.00 93.81 90 PRO A O 1
ATOM 697 N N . HIS A 1 91 ? -3.246 0.962 15.775 1.00 95.94 91 HIS A N 1
ATOM 698 C CA . HIS A 1 91 ? -4.316 0.012 16.081 1.00 95.94 91 HIS A CA 1
ATOM 699 C C . HIS A 1 91 ? -4.435 -1.083 15.015 1.00 95.94 91 HIS A C 1
ATOM 701 O O . HIS A 1 91 ? -4.179 -0.856 13.834 1.00 95.94 91 HIS A O 1
ATOM 707 N N . PHE A 1 92 ? -4.893 -2.263 15.426 1.00 96.50 92 PHE A N 1
ATOM 708 C CA . PHE A 1 92 ? -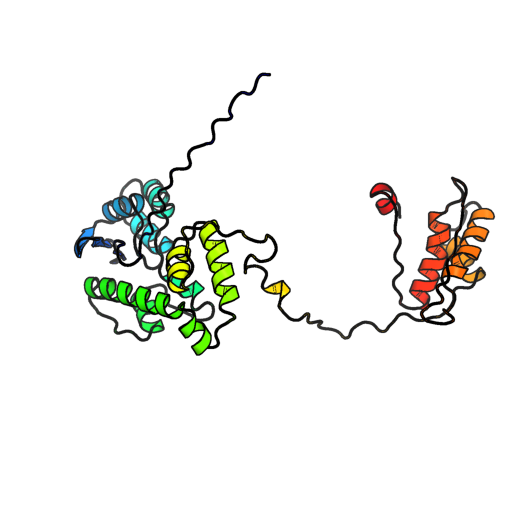5.225 -3.355 14.520 1.00 96.50 92 PHE A CA 1
ATOM 709 C C . PHE A 1 92 ? -6.612 -3.109 13.923 1.00 96.50 92 PHE A C 1
ATOM 711 O O . PHE A 1 92 ? -7.625 -3.492 14.501 1.00 96.50 92 PHE A O 1
ATOM 718 N N . ASP A 1 93 ? -6.683 -2.449 12.767 1.00 96.56 93 ASP A N 1
ATOM 719 C CA . ASP A 1 93 ? -7.945 -2.297 12.038 1.00 96.56 93 ASP A CA 1
ATOM 720 C C . ASP A 1 93 ? -8.189 -3.517 11.149 1.00 96.56 93 ASP A C 1
ATOM 722 O O . ASP A 1 93 ? -7.484 -3.742 10.163 1.00 96.56 93 ASP A O 1
ATOM 726 N N . ILE A 1 94 ? -9.191 -4.325 11.484 1.00 96.25 94 ILE A N 1
ATOM 727 C CA . ILE A 1 94 ? -9.496 -5.545 10.730 1.00 96.25 94 ILE A CA 1
ATOM 728 C C . ILE A 1 94 ? -9.902 -5.261 9.272 1.00 96.25 94 ILE A C 1
ATOM 730 O O . ILE A 1 94 ? -9.750 -6.136 8.422 1.00 96.25 94 ILE A O 1
ATOM 734 N N . LEU A 1 95 ? -10.384 -4.055 8.940 1.00 97.19 95 LEU A N 1
ATOM 735 C CA . LEU A 1 95 ? -10.694 -3.709 7.549 1.00 97.19 95 LEU A CA 1
ATOM 736 C C . LEU A 1 95 ? -9.430 -3.570 6.702 1.00 97.19 95 LEU A C 1
ATOM 738 O O . LEU A 1 95 ? -9.465 -3.894 5.517 1.00 97.19 95 LEU A O 1
ATOM 742 N N . GLU A 1 96 ? -8.314 -3.146 7.295 1.00 96.31 96 GLU A N 1
ATOM 743 C CA . GLU A 1 96 ? -7.020 -3.125 6.610 1.00 96.31 96 GLU A CA 1
ATOM 744 C C . GLU A 1 96 ? -6.535 -4.547 6.323 1.00 96.31 96 GLU A C 1
ATOM 746 O O . GLU A 1 96 ? -6.102 -4.841 5.207 1.00 96.31 96 GLU A O 1
ATOM 751 N N . LEU A 1 97 ? -6.666 -5.450 7.304 1.00 95.44 97 LEU A N 1
ATOM 752 C CA . LEU A 1 97 ? -6.359 -6.870 7.125 1.00 95.44 97 LEU A CA 1
ATOM 753 C C . LEU A 1 97 ? -7.236 -7.488 6.029 1.00 95.44 97 LEU A C 1
ATOM 755 O O . LEU A 1 97 ? -6.732 -8.161 5.130 1.00 95.44 97 LEU A O 1
ATOM 759 N N . PHE A 1 98 ? -8.544 -7.226 6.076 1.00 95.31 98 PHE A N 1
ATOM 760 C CA . PHE A 1 98 ? -9.486 -7.700 5.069 1.00 95.31 98 PHE A CA 1
ATOM 761 C C . PHE A 1 98 ? -9.118 -7.178 3.676 1.00 95.31 98 PHE A C 1
ATOM 763 O O . PHE A 1 98 ? -9.065 -7.963 2.736 1.00 95.31 98 PHE A O 1
ATOM 770 N N . ALA A 1 99 ? -8.814 -5.885 3.534 1.00 93.69 99 ALA A N 1
ATOM 771 C CA . ALA A 1 99 ? -8.437 -5.287 2.254 1.00 93.69 99 ALA A CA 1
ATOM 772 C C . ALA A 1 99 ? -7.135 -5.876 1.687 1.00 93.69 99 ALA A C 1
ATOM 774 O O . ALA A 1 99 ? -7.014 -6.036 0.474 1.00 93.69 99 ALA A O 1
ATOM 775 N N . PHE A 1 100 ? -6.179 -6.234 2.547 1.00 91.56 100 PHE A N 1
ATOM 776 C CA . PHE A 1 100 ? -4.949 -6.899 2.121 1.00 91.56 100 PHE A CA 1
ATOM 777 C C . PHE A 1 100 ? -5.210 -8.310 1.576 1.00 91.56 100 PHE A C 1
ATOM 779 O O . PHE A 1 100 ? -4.653 -8.695 0.550 1.00 91.56 100 PHE A O 1
ATOM 786 N N . ILE A 1 101 ? -6.068 -9.081 2.248 1.00 89.69 101 ILE A N 1
ATOM 787 C CA . ILE A 1 101 ? -6.345 -10.485 1.901 1.00 89.69 101 ILE A CA 1
ATOM 788 C C . ILE A 1 101 ? -7.346 -10.594 0.745 1.00 89.69 101 ILE A C 1
ATOM 790 O O . ILE A 1 101 ? -7.240 -11.474 -0.111 1.00 89.69 101 ILE A O 1
ATOM 794 N N . HIS A 1 102 ? -8.321 -9.692 0.707 1.00 89.06 102 HIS A N 1
ATOM 795 C CA . HIS A 1 102 ? -9.453 -9.707 -0.209 1.00 89.06 102 HIS A CA 1
ATOM 796 C C . HIS A 1 102 ? -9.607 -8.360 -0.944 1.00 89.06 102 HIS A C 1
ATOM 798 O O . HIS A 1 102 ? -10.660 -7.725 -0.857 1.00 89.06 102 HIS A O 1
ATOM 804 N N . PRO A 1 103 ? -8.599 -7.919 -1.726 1.00 86.81 103 PRO A N 1
ATOM 805 C CA . PRO A 1 103 ? -8.555 -6.568 -2.301 1.00 86.81 103 PRO A CA 1
ATOM 806 C C . PRO A 1 103 ? -9.675 -6.262 -3.306 1.00 86.81 103 PRO A C 1
ATOM 808 O O . PRO A 1 103 ? -9.929 -5.102 -3.618 1.00 86.81 103 PRO A O 1
ATOM 811 N N . THR A 1 104 ? -10.343 -7.287 -3.836 1.00 87.50 104 THR A N 1
ATOM 812 C CA . THR A 1 104 ? -11.418 -7.161 -4.833 1.00 87.50 104 THR A CA 1
ATOM 813 C C . THR A 1 104 ? -12.805 -7.474 -4.274 1.00 87.50 104 THR A C 1
ATOM 815 O O . THR A 1 104 ? -13.775 -7.499 -5.032 1.00 87.50 104 THR A O 1
ATOM 818 N N . ILE A 1 105 ? -12.923 -7.718 -2.965 1.00 90.19 105 ILE A N 1
ATOM 819 C CA . ILE A 1 105 ? -14.191 -8.074 -2.323 1.00 90.19 105 ILE A CA 1
ATOM 820 C C . ILE A 1 105 ? -14.723 -6.866 -1.559 1.00 90.19 105 ILE A C 1
ATOM 822 O O . ILE A 1 105 ? -14.055 -6.299 -0.699 1.00 90.19 105 ILE A O 1
ATOM 826 N N . PHE A 1 106 ? -15.960 -6.479 -1.863 1.00 93.06 106 PHE A N 1
ATOM 827 C CA . PHE A 1 106 ? -16.651 -5.432 -1.121 1.00 93.06 106 PHE A CA 1
ATOM 828 C C . PHE A 1 106 ? -17.054 -5.927 0.275 1.00 93.06 106 PHE A C 1
ATOM 830 O O . PHE A 1 106 ? -17.631 -7.005 0.412 1.00 93.06 106 PHE A O 1
ATOM 837 N N . VAL A 1 107 ? -16.837 -5.099 1.300 1.00 96.31 107 VAL A N 1
ATOM 838 C CA . VAL A 1 107 ? -17.268 -5.360 2.679 1.00 96.31 107 VAL A CA 1
ATOM 839 C C . VAL A 1 107 ? -17.885 -4.100 3.285 1.00 96.31 107 VAL A C 1
ATOM 841 O O . VAL A 1 107 ? -17.399 -2.989 3.070 1.00 96.31 107 VAL A O 1
ATOM 844 N N . ARG A 1 108 ? -18.975 -4.249 4.051 1.00 95.81 108 ARG A N 1
ATOM 845 C CA . ARG A 1 108 ? -19.521 -3.125 4.830 1.00 95.81 108 ARG A CA 1
ATOM 846 C C . ARG A 1 108 ? -18.601 -2.869 6.032 1.00 95.81 108 ARG A C 1
ATOM 848 O O . ARG A 1 108 ? -18.316 -3.832 6.743 1.00 95.81 108 ARG A O 1
ATOM 855 N N . PRO A 1 109 ? -18.193 -1.619 6.320 1.00 95.31 109 PRO A N 1
ATOM 856 C CA . PRO A 1 109 ? -17.198 -1.313 7.350 1.00 95.31 109 PRO A CA 1
ATOM 857 C C . PRO A 1 109 ? -17.796 -1.371 8.767 1.00 95.31 109 PRO A C 1
ATOM 859 O O . PRO A 1 109 ? -17.981 -0.361 9.438 1.00 95.31 109 PRO A O 1
ATOM 862 N N . SER A 1 110 ? -18.181 -2.571 9.192 1.00 93.88 110 SER A N 1
ATOM 863 C CA . SER A 1 110 ? -18.871 -2.870 10.451 1.00 93.88 110 SER A CA 1
ATOM 864 C C . SER A 1 110 ? -18.596 -4.318 10.846 1.00 93.88 110 SER A C 1
ATOM 866 O O . SER A 1 110 ? -18.337 -5.134 9.959 1.00 93.88 110 SER A O 1
ATOM 868 N N . VAL A 1 111 ? -18.718 -4.659 12.134 1.00 94.31 111 VAL A N 1
ATOM 869 C CA . VAL A 1 111 ? -18.534 -6.044 12.612 1.00 94.31 111 VAL A CA 1
ATOM 870 C C . VAL A 1 111 ? -19.426 -7.007 11.827 1.00 94.31 111 VAL A C 1
ATOM 872 O O . VAL A 1 111 ? -18.929 -7.923 11.180 1.00 94.31 111 VAL A O 1
ATOM 875 N N . GLY A 1 112 ? -20.733 -6.732 11.762 1.00 94.12 112 GLY A N 1
ATOM 876 C CA . GLY A 1 112 ? -21.667 -7.559 10.994 1.00 94.12 112 GLY A CA 1
ATOM 877 C C . GLY A 1 112 ? -21.352 -7.629 9.494 1.00 94.12 112 GLY A C 1
ATOM 878 O O . GLY A 1 112 ? -21.616 -8.644 8.862 1.00 94.12 112 GLY A O 1
ATOM 879 N N . GLY A 1 113 ? -20.768 -6.579 8.909 1.00 95.12 113 GLY A N 1
ATOM 880 C CA . GLY A 1 113 ? -20.319 -6.584 7.515 1.00 95.12 113 GLY A CA 1
ATOM 881 C C . GLY A 1 113 ? -19.153 -7.535 7.258 1.00 95.12 113 GLY A C 1
ATOM 882 O O . GLY A 1 113 ? -19.163 -8.241 6.254 1.00 95.12 113 GLY A O 1
ATOM 883 N N . ILE A 1 114 ? -18.188 -7.579 8.177 1.00 96.12 114 ILE A N 1
ATOM 884 C CA . ILE A 1 114 ? -17.047 -8.500 8.113 1.00 96.12 114 ILE A CA 1
ATOM 885 C C . ILE A 1 114 ? -17.511 -9.937 8.332 1.00 96.12 114 ILE A C 1
ATOM 887 O O . ILE A 1 114 ? -17.159 -10.811 7.544 1.00 96.12 114 ILE A O 1
ATOM 891 N N . LEU A 1 115 ? -18.339 -10.174 9.353 1.00 95.69 115 LEU A N 1
ATOM 892 C CA . LEU A 1 115 ? -18.891 -11.502 9.628 1.00 95.69 115 LEU A CA 1
ATOM 893 C C . LEU A 1 115 ? -19.702 -12.024 8.433 1.00 95.69 115 LEU A C 1
ATOM 895 O O . LEU A 1 115 ? -19.527 -13.175 8.045 1.00 95.69 115 LEU A O 1
ATOM 899 N N . ASP A 1 116 ? -20.500 -11.170 7.783 1.00 95.00 116 ASP A N 1
ATOM 900 C CA . ASP A 1 116 ? -21.200 -11.526 6.542 1.00 95.00 116 ASP A CA 1
ATOM 901 C C . ASP A 1 116 ? -20.235 -11.891 5.410 1.00 95.00 116 ASP A C 1
ATOM 903 O O . ASP A 1 116 ? -20.420 -12.913 4.753 1.00 95.00 116 ASP A O 1
ATOM 907 N N . ALA A 1 117 ? -19.196 -11.082 5.180 1.00 94.62 117 ALA A N 1
ATOM 908 C CA . ALA A 1 117 ? -18.222 -11.338 4.119 1.00 94.62 117 ALA A CA 1
ATOM 909 C C . ALA A 1 117 ? -17.443 -12.649 4.332 1.00 94.62 117 ALA A C 1
ATOM 911 O O . ALA A 1 117 ? -17.031 -13.286 3.362 1.00 94.62 117 ALA A O 1
ATOM 912 N N . LEU A 1 118 ? -17.276 -13.069 5.589 1.00 93.75 118 LEU A N 1
ATOM 913 C CA . LEU A 1 118 ? -16.638 -14.328 5.975 1.00 93.75 118 LEU A CA 1
ATOM 914 C C . LEU A 1 118 ? -17.625 -15.500 6.123 1.00 93.75 118 LEU A C 1
ATOM 916 O O . LEU A 1 118 ? -17.203 -16.599 6.477 1.00 93.75 118 LEU A O 1
ATOM 920 N N . ASN A 1 119 ? -18.918 -15.302 5.833 1.00 95.00 119 ASN A N 1
ATOM 921 C CA . ASN A 1 119 ? -19.990 -16.285 6.043 1.00 95.00 119 ASN A CA 1
ATOM 922 C C . ASN A 1 119 ? -20.055 -16.829 7.486 1.00 95.00 119 ASN A C 1
ATOM 924 O O . ASN A 1 119 ? -20.268 -18.022 7.711 1.00 95.00 119 ASN A O 1
ATOM 928 N N . MET A 1 120 ? -19.861 -15.954 8.471 1.00 95.12 120 MET A N 1
ATOM 929 C CA . MET A 1 120 ? -19.919 -16.267 9.898 1.00 95.12 120 MET A CA 1
ATOM 930 C C . MET A 1 120 ? -21.275 -15.880 10.501 1.00 95.12 120 MET A C 1
ATOM 932 O O . MET A 1 120 ? -21.985 -15.012 9.995 1.00 95.12 120 MET A O 1
ATOM 936 N N . ILE A 1 121 ? -21.635 -16.525 11.615 1.00 93.81 121 ILE A N 1
ATOM 937 C CA . ILE A 1 121 ? -22.843 -16.179 12.376 1.00 93.81 121 ILE A CA 1
ATOM 938 C C . ILE A 1 121 ? -22.675 -14.768 12.945 1.00 93.81 121 ILE A C 1
ATOM 940 O O . ILE A 1 121 ? -21.619 -14.446 13.487 1.00 93.81 121 ILE A O 1
ATOM 944 N N . LYS A 1 122 ? -23.728 -13.953 12.839 1.00 92.50 122 LYS A N 1
ATOM 945 C CA . LYS A 1 122 ? -23.802 -12.605 13.407 1.00 92.50 122 LYS A CA 1
ATOM 946 C C . LYS A 1 122 ? -24.595 -12.634 14.710 1.00 92.50 122 LYS A C 1
ATOM 948 O O . LYS A 1 122 ? -25.804 -12.849 14.644 1.00 92.50 122 LYS A O 1
ATOM 953 N N . PRO A 1 123 ? -23.940 -12.426 15.854 1.00 93.06 123 PRO A N 1
ATOM 954 C CA . PRO A 1 123 ? -24.634 -12.234 17.114 1.00 93.06 123 PRO A CA 1
ATOM 955 C C . PRO A 1 123 ? -25.374 -10.898 17.158 1.00 93.06 123 PRO A C 1
ATOM 957 O O . PRO A 1 123 ? -24.936 -9.926 16.537 1.00 93.06 123 PRO A O 1
ATOM 960 N N . ASP A 1 124 ? -26.453 -10.838 17.935 1.00 89.44 124 ASP A N 1
ATOM 961 C CA . ASP A 1 124 ? -27.173 -9.587 18.192 1.00 89.44 124 ASP A CA 1
ATOM 962 C C . ASP A 1 124 ? -26.457 -8.740 19.256 1.00 89.44 124 ASP A C 1
ATOM 964 O O . ASP A 1 124 ? -26.386 -7.516 19.135 1.00 89.44 124 ASP A O 1
ATOM 968 N N . GLU A 1 125 ? -25.867 -9.386 20.265 1.00 92.19 125 GLU A N 1
ATOM 969 C CA . GLU A 1 125 ? -25.195 -8.714 21.378 1.00 92.19 125 GLU A CA 1
ATOM 970 C C . GLU A 1 125 ? -23.776 -8.258 21.018 1.00 92.19 125 GLU A C 1
ATOM 972 O O . GLU A 1 125 ? -23.021 -8.950 20.331 1.00 92.19 125 GLU A O 1
ATOM 977 N N . LEU A 1 126 ? -23.397 -7.071 21.502 1.00 90.62 126 LEU A N 1
ATOM 978 C CA . LEU A 1 126 ? -22.119 -6.437 21.168 1.00 90.62 126 LEU A CA 1
ATOM 979 C C . LEU A 1 126 ? -20.913 -7.213 21.728 1.00 90.62 126 LEU A C 1
ATOM 981 O O . LEU A 1 126 ? -19.869 -7.278 21.081 1.00 90.62 126 LEU A O 1
ATOM 985 N N . GLU A 1 127 ? -21.072 -7.831 22.898 1.00 91.88 127 GLU A N 1
ATOM 986 C CA . GLU A 1 127 ? -20.056 -8.675 23.540 1.00 91.88 127 GLU A CA 1
ATOM 987 C C . GLU A 1 127 ? -19.762 -9.918 22.695 1.00 91.88 127 GLU A C 1
ATOM 989 O O . GLU A 1 127 ? -18.612 -10.192 22.345 1.00 91.88 127 GLU A O 1
ATOM 994 N N . GLU A 1 128 ? -20.809 -10.626 22.267 1.00 92.12 128 GLU A N 1
ATOM 995 C CA . GLU A 1 128 ? -20.669 -11.774 21.373 1.00 92.12 128 GLU A CA 1
ATOM 996 C C . GLU A 1 128 ? -20.091 -11.360 20.011 1.00 92.12 128 GLU A C 1
ATOM 998 O O . GLU A 1 128 ? -19.259 -12.074 19.445 1.00 92.12 128 GLU A O 1
ATOM 1003 N N . GLN A 1 129 ? -20.477 -10.194 19.482 1.00 92.62 129 GLN A N 1
ATOM 1004 C CA . GLN A 1 129 ? -19.893 -9.634 18.260 1.00 92.62 129 GLN A CA 1
ATOM 1005 C C . GLN A 1 129 ? -18.383 -9.385 18.392 1.00 92.62 129 GLN A C 1
ATOM 1007 O O . GLN A 1 129 ? -17.643 -9.687 17.454 1.00 92.62 129 GLN A O 1
ATOM 1012 N N . ALA A 1 130 ? -17.912 -8.870 19.532 1.00 90.12 130 ALA A N 1
ATOM 1013 C CA . ALA A 1 130 ? -16.487 -8.664 19.795 1.00 90.12 130 ALA A CA 1
ATOM 1014 C C . ALA A 1 130 ? -15.718 -9.991 19.834 1.00 90.12 130 ALA A C 1
ATOM 1016 O O . ALA A 1 130 ? -14.675 -10.112 19.192 1.00 90.12 130 ALA A O 1
ATOM 1017 N N . ILE A 1 131 ? -16.270 -11.015 20.492 1.00 88.69 131 ILE A N 1
ATOM 1018 C CA . ILE A 1 131 ? -15.685 -12.365 20.503 1.00 88.69 131 ILE A CA 1
ATOM 1019 C C . ILE A 1 131 ? -15.605 -12.925 19.074 1.00 88.69 131 ILE A C 1
ATOM 1021 O O . ILE A 1 131 ? -14.557 -13.407 18.647 1.00 88.69 131 ILE A O 1
ATOM 1025 N N . ARG A 1 132 ? -16.678 -12.797 18.280 1.00 92.31 132 ARG A N 1
ATOM 1026 C CA . ARG A 1 132 ? -16.684 -13.241 16.873 1.00 92.31 132 ARG A CA 1
ATOM 1027 C C . ARG A 1 132 ? -15.731 -12.464 15.977 1.00 92.31 132 ARG A C 1
ATOM 1029 O O . ARG A 1 132 ? -15.286 -12.996 14.960 1.00 92.31 132 ARG A O 1
ATOM 1036 N N . LEU A 1 133 ? -15.401 -11.227 16.330 1.00 91.62 133 LEU A N 1
ATOM 1037 C CA . LEU A 1 133 ? -14.414 -10.450 15.593 1.00 91.62 133 LEU A CA 1
ATOM 1038 C C . LEU A 1 133 ? -13.009 -11.050 15.721 1.00 91.62 133 LEU A C 1
ATOM 1040 O O . LEU A 1 133 ? -12.256 -11.057 14.750 1.00 91.62 133 LEU A O 1
ATOM 1044 N N . HIS A 1 134 ? -12.670 -11.593 16.889 1.00 88.56 134 HIS A N 1
ATOM 1045 C CA . HIS A 1 134 ? -11.408 -12.301 17.101 1.00 88.56 134 HIS A CA 1
ATOM 1046 C C . HIS A 1 134 ? -11.325 -13.572 16.246 1.00 88.56 134 HIS A C 1
ATOM 1048 O O . HIS A 1 134 ? -10.351 -13.757 15.510 1.00 88.56 134 HIS A O 1
ATOM 1054 N N . ASP A 1 135 ? -12.402 -14.367 16.223 1.00 91.31 135 ASP A N 1
ATOM 1055 C CA . ASP A 1 135 ? -12.528 -15.526 15.328 1.00 91.31 135 ASP A CA 1
ATOM 1056 C C . ASP A 1 135 ? -12.307 -15.118 13.854 1.00 91.31 135 ASP A C 1
ATOM 1058 O O . ASP A 1 135 ? -11.599 -15.797 13.105 1.00 91.31 135 ASP A O 1
ATOM 1062 N N . ALA A 1 136 ? -12.876 -13.980 13.436 1.00 94.25 136 ALA A N 1
ATOM 1063 C CA . ALA A 1 136 ? -12.738 -13.448 12.080 1.00 94.25 136 ALA A CA 1
ATOM 1064 C C . ALA A 1 136 ? -11.284 -13.090 11.727 1.00 94.25 136 ALA A C 1
ATOM 1066 O O . ALA A 1 136 ? -10.836 -13.387 10.617 1.00 94.25 136 ALA A O 1
ATOM 1067 N N . VAL A 1 137 ? -10.521 -12.509 12.664 1.00 94.44 137 VAL A N 1
ATOM 1068 C CA . VAL A 1 137 ? -9.075 -12.275 12.487 1.00 94.44 137 VAL A CA 1
ATOM 1069 C C . VAL A 1 137 ? -8.344 -13.598 12.270 1.00 94.44 137 VAL A C 1
ATOM 1071 O O . VAL A 1 137 ? -7.527 -13.697 11.354 1.00 94.44 137 VAL A O 1
ATOM 1074 N N . GLY A 1 138 ? -8.663 -14.629 13.057 1.00 92.06 138 GLY A N 1
ATOM 1075 C CA . GLY A 1 138 ? -8.076 -15.962 12.902 1.00 92.06 138 GLY A CA 1
ATOM 1076 C C . GLY A 1 138 ? -8.341 -16.572 11.522 1.00 92.06 138 GLY A C 1
ATOM 1077 O O . GLY A 1 138 ? -7.421 -17.086 10.884 1.00 92.06 138 GLY A O 1
ATOM 1078 N N . VAL A 1 139 ? -9.577 -16.464 11.021 1.00 92.31 139 VAL A N 1
ATOM 1079 C CA . VAL A 1 139 ? -9.950 -16.916 9.668 1.00 92.31 139 VAL A CA 1
ATOM 1080 C C . VAL A 1 139 ? -9.156 -16.168 8.596 1.00 92.31 139 VAL A C 1
ATOM 1082 O O . VAL A 1 139 ? -8.585 -16.795 7.702 1.00 92.31 139 VAL A O 1
ATOM 1085 N N . LEU A 1 140 ? -9.088 -14.839 8.699 1.00 92.81 140 LEU A N 1
ATOM 1086 C CA . LEU A 1 140 ? -8.353 -13.991 7.765 1.00 92.81 140 LEU A CA 1
ATOM 1087 C C . LEU A 1 140 ? -6.862 -14.342 7.746 1.00 92.81 140 LEU A C 1
ATOM 1089 O O . LEU A 1 140 ? -6.316 -14.638 6.685 1.00 92.81 140 LEU A O 1
ATOM 1093 N N . LEU A 1 141 ? -6.207 -14.395 8.907 1.00 91.81 141 LEU A N 1
ATOM 1094 C CA . LEU A 1 141 ? -4.796 -14.770 8.984 1.00 91.81 141 LEU A CA 1
ATOM 1095 C C . LEU A 1 141 ? -4.571 -16.172 8.413 1.00 91.81 141 LEU A C 1
ATOM 1097 O O . LEU A 1 141 ? -3.672 -16.359 7.598 1.00 91.81 141 LEU A O 1
ATOM 1101 N N . ASN A 1 142 ? -5.419 -17.151 8.731 1.00 89.56 142 ASN A N 1
ATOM 1102 C CA . ASN A 1 142 ? -5.276 -18.496 8.177 1.00 89.56 142 ASN A CA 1
ATOM 1103 C C . ASN A 1 142 ? -5.312 -18.517 6.635 1.00 89.56 142 ASN A C 1
ATOM 1105 O O . ASN A 1 142 ? -4.582 -19.301 6.028 1.00 89.56 142 ASN A O 1
ATOM 1109 N N . ASN A 1 143 ? -6.072 -17.625 5.991 1.00 87.50 143 ASN A N 1
ATOM 1110 C CA . ASN A 1 143 ? -6.081 -17.489 4.529 1.00 87.50 143 ASN A CA 1
ATOM 1111 C C . ASN A 1 143 ? -4.731 -17.010 3.954 1.00 87.50 143 ASN A C 1
ATOM 1113 O O . ASN A 1 143 ? -4.433 -17.296 2.795 1.00 87.50 143 ASN A O 1
ATOM 1117 N N . CYS A 1 144 ? -3.883 -16.355 4.755 1.00 85.88 144 CYS A N 1
ATOM 1118 C CA . CYS A 1 144 ? -2.517 -15.971 4.382 1.00 85.88 144 CYS A CA 1
ATOM 1119 C C . CYS A 1 144 ? -1.512 -17.130 4.434 1.00 85.88 144 CYS A C 1
ATOM 1121 O O . CYS A 1 144 ? -0.382 -16.971 3.972 1.00 85.88 144 CYS A O 1
ATOM 1123 N N . ALA A 1 145 ? -1.870 -18.290 4.993 1.00 84.56 145 ALA A N 1
ATOM 1124 C CA . ALA A 1 145 ? -0.949 -19.419 5.060 1.00 84.56 145 ALA A CA 1
ATOM 1125 C C . ALA A 1 145 ? -0.559 -19.881 3.647 1.00 84.56 145 ALA A C 1
ATOM 1127 O O . ALA A 1 145 ? -1.418 -20.079 2.786 1.00 84.56 145 ALA A O 1
ATOM 1128 N N . THR A 1 146 ? 0.732 -20.138 3.411 1.00 77.75 146 THR A N 1
ATOM 1129 C CA . THR A 1 146 ? 1.274 -20.496 2.083 1.00 77.75 146 THR A CA 1
ATOM 1130 C C . THR A 1 146 ? 0.501 -21.634 1.400 1.00 77.75 146 THR A C 1
ATOM 1132 O O . THR A 1 146 ? 0.248 -21.588 0.196 1.00 77.75 146 THR A O 1
ATOM 1135 N N . HIS A 1 147 ? 0.074 -22.648 2.160 1.00 76.12 147 HIS A N 1
ATOM 1136 C CA . HIS A 1 147 ? -0.734 -23.748 1.629 1.00 76.12 147 HIS A CA 1
ATOM 1137 C C . HIS A 1 147 ? -2.130 -23.291 1.160 1.00 76.12 147 HIS A C 1
ATOM 1139 O O . HIS A 1 147 ? -2.623 -23.784 0.146 1.00 76.12 147 HIS A O 1
ATOM 1145 N N . GLN A 1 148 ? -2.773 -22.358 1.867 1.00 78.69 148 GLN A N 1
ATOM 1146 C CA . GLN A 1 148 ? -4.087 -21.829 1.486 1.00 78.69 148 GLN A CA 1
ATOM 1147 C C . GLN A 1 148 ? -3.999 -20.960 0.233 1.00 78.69 148 GLN A C 1
ATOM 1149 O O . GLN A 1 148 ? -4.783 -21.167 -0.691 1.00 78.69 148 GLN A O 1
ATOM 1154 N N . ILE A 1 149 ? -2.996 -20.079 0.151 1.00 74.38 149 ILE A N 1
ATOM 1155 C CA . ILE A 1 149 ? -2.743 -19.243 -1.034 1.00 74.38 149 ILE A CA 1
ATOM 1156 C C . ILE A 1 149 ? -2.593 -20.124 -2.284 1.00 74.38 149 ILE A C 1
ATOM 1158 O O . ILE A 1 149 ? -3.282 -19.919 -3.285 1.00 74.38 149 ILE A O 1
ATOM 1162 N N . ASN A 1 150 ? -1.770 -21.176 -2.193 1.00 71.06 150 ASN A N 1
ATOM 1163 C CA . ASN A 1 150 ? -1.591 -22.142 -3.279 1.00 71.06 150 ASN A CA 1
ATOM 1164 C C . ASN A 1 150 ? -2.898 -22.855 -3.654 1.00 71.06 150 ASN A C 1
ATOM 1166 O O . ASN A 1 150 ? -3.192 -23.020 -4.836 1.00 71.06 150 ASN A O 1
ATOM 1170 N N . LYS A 1 151 ? -3.690 -23.273 -2.658 1.00 72.81 151 LYS A N 1
ATOM 1171 C CA . LYS A 1 151 ? -4.965 -23.973 -2.869 1.00 72.81 151 LYS A CA 1
ATOM 1172 C C . LYS A 1 151 ? -6.005 -23.091 -3.561 1.00 72.81 151 LYS A C 1
ATOM 1174 O O . LYS A 1 151 ? -6.776 -23.591 -4.374 1.00 72.81 151 LYS A O 1
ATOM 1179 N N . MET A 1 152 ? -6.043 -21.805 -3.229 1.00 67.19 152 MET A N 1
ATOM 1180 C CA . MET A 1 152 ? -6.997 -20.858 -3.801 1.00 67.19 152 MET A CA 1
ATOM 1181 C C . MET A 1 152 ? -6.582 -20.362 -5.197 1.00 67.19 152 MET A C 1
ATOM 1183 O O . MET A 1 152 ? -7.403 -19.770 -5.891 1.00 67.19 152 MET A O 1
ATOM 1187 N N . GLY A 1 153 ? -5.328 -20.584 -5.618 1.00 62.31 153 GLY A N 1
ATOM 1188 C CA . GLY A 1 153 ? -4.790 -20.040 -6.872 1.00 62.31 153 GLY A CA 1
ATOM 1189 C C . GLY A 1 153 ? -4.713 -18.507 -6.881 1.00 62.31 153 GLY A C 1
ATOM 1190 O O . GLY A 1 153 ? -4.615 -17.893 -7.943 1.00 62.31 153 GLY A O 1
ATOM 1191 N N . LEU A 1 154 ? -4.799 -17.888 -5.699 1.00 57.28 154 LEU A N 1
ATOM 1192 C CA . LEU A 1 154 ? -4.837 -16.445 -5.509 1.00 57.28 154 LEU A CA 1
ATOM 1193 C C . LEU A 1 154 ? -3.403 -15.926 -5.415 1.00 57.28 154 LEU A C 1
ATOM 1195 O O . LEU A 1 154 ? -2.820 -15.893 -4.339 1.00 57.28 154 LEU A O 1
ATOM 1199 N N . SER A 1 155 ? -2.854 -15.494 -6.548 1.00 63.28 155 SER A N 1
ATOM 1200 C CA . SER A 1 155 ? -1.540 -14.840 -6.646 1.00 63.28 155 SER A CA 1
ATOM 1201 C C . SER A 1 155 ? -0.328 -15.726 -6.311 1.00 63.28 155 SER A C 1
ATOM 1203 O O . SER A 1 155 ? -0.418 -16.809 -5.744 1.00 63.28 155 SER A O 1
ATOM 1205 N N . ASP A 1 156 ? 0.856 -15.256 -6.705 1.00 72.06 156 ASP A N 1
ATOM 1206 C CA . ASP A 1 156 ? 2.137 -15.865 -6.335 1.00 72.06 156 ASP A CA 1
ATOM 1207 C C . ASP A 1 156 ? 2.413 -15.603 -4.838 1.00 72.06 156 ASP A C 1
ATOM 1209 O O . ASP A 1 156 ? 2.563 -14.435 -4.458 1.00 72.06 156 ASP A O 1
ATOM 1213 N N . PRO A 1 157 ? 2.536 -16.634 -3.976 1.00 75.12 157 PRO A N 1
ATOM 1214 C CA . PRO A 1 157 ? 2.802 -16.454 -2.545 1.00 75.12 157 PRO A CA 1
ATOM 1215 C C . PRO A 1 157 ? 4.055 -15.619 -2.259 1.00 75.12 157 PRO A C 1
ATOM 1217 O O . PRO A 1 157 ? 4.136 -14.931 -1.241 1.00 75.12 157 PRO A O 1
ATOM 1220 N N . ARG A 1 158 ? 5.038 -15.631 -3.172 1.00 77.81 158 ARG A N 1
ATOM 1221 C CA . ARG A 1 158 ? 6.248 -14.809 -3.050 1.00 77.81 158 ARG A CA 1
ATOM 1222 C C . ARG A 1 158 ? 5.923 -13.318 -3.118 1.00 77.81 158 ARG A C 1
ATOM 1224 O O . ARG A 1 158 ? 6.588 -12.536 -2.448 1.00 77.81 158 ARG A O 1
ATOM 1231 N N . GLN A 1 159 ? 4.911 -12.923 -3.891 1.00 78.50 159 GLN A N 1
ATOM 1232 C CA . GLN A 1 159 ? 4.486 -11.527 -4.032 1.00 78.50 159 GLN A CA 1
ATOM 1233 C C . GLN A 1 159 ? 3.804 -11.018 -2.774 1.00 78.50 159 GLN A C 1
ATOM 1235 O O . GLN A 1 159 ? 4.203 -9.980 -2.253 1.00 78.50 159 GLN A O 1
ATOM 1240 N N . ALA A 1 160 ? 2.832 -11.774 -2.260 1.00 80.88 160 ALA A N 1
ATOM 1241 C CA . ALA A 1 160 ? 2.156 -11.435 -1.012 1.00 80.88 160 ALA A CA 1
ATOM 1242 C C . ALA A 1 160 ? 3.168 -11.301 0.138 1.00 80.88 160 ALA A C 1
ATOM 1244 O O . ALA A 1 160 ? 3.139 -10.320 0.879 1.00 80.88 160 ALA A O 1
ATOM 1245 N N . LYS A 1 161 ? 4.143 -12.220 0.205 1.00 85.31 161 LYS A N 1
ATOM 1246 C CA . LYS A 1 161 ? 5.259 -12.151 1.154 1.00 85.31 161 LYS A CA 1
ATOM 1247 C C . LYS A 1 161 ? 6.122 -10.897 0.970 1.00 85.31 161 LYS A C 1
ATOM 1249 O O . LYS A 1 161 ? 6.395 -10.215 1.951 1.00 85.31 161 LYS A O 1
ATOM 1254 N N . GLN A 1 162 ? 6.553 -10.577 -0.254 1.00 84.56 162 GLN A N 1
ATOM 1255 C CA . GLN A 1 162 ? 7.369 -9.382 -0.529 1.00 84.56 162 GLN A CA 1
ATOM 1256 C C . GLN A 1 162 ? 6.635 -8.086 -0.158 1.00 84.56 162 GLN A C 1
ATOM 1258 O O . GLN A 1 162 ? 7.230 -7.200 0.453 1.00 84.56 162 GLN A O 1
ATOM 1263 N N . LEU A 1 163 ? 5.340 -7.994 -0.478 1.00 86.31 163 LEU A N 1
ATOM 1264 C CA . LEU A 1 163 ? 4.511 -6.848 -0.117 1.00 86.31 163 LEU A CA 1
ATOM 1265 C C . LEU A 1 163 ? 4.369 -6.722 1.406 1.00 86.31 163 LEU A C 1
ATOM 1267 O O . LEU A 1 163 ? 4.601 -5.644 1.948 1.00 86.31 163 LEU A O 1
ATOM 1271 N N . ALA A 1 164 ? 4.072 -7.821 2.106 1.00 88.88 164 ALA A N 1
ATOM 1272 C CA . ALA A 1 164 ? 4.001 -7.831 3.566 1.00 88.88 164 ALA A CA 1
ATOM 1273 C C . ALA A 1 164 ? 5.346 -7.436 4.210 1.00 88.88 164 ALA A C 1
ATOM 1275 O O . ALA A 1 164 ? 5.356 -6.653 5.153 1.00 88.88 164 ALA A O 1
ATOM 1276 N N . GLN A 1 165 ? 6.491 -7.877 3.672 1.00 87.69 165 GLN A N 1
ATOM 1277 C CA . GLN A 1 165 ? 7.822 -7.444 4.135 1.00 87.69 165 GLN A CA 1
ATOM 1278 C C . GLN A 1 165 ? 8.045 -5.937 3.957 1.00 87.69 165 GLN A C 1
ATOM 1280 O O . GLN A 1 165 ? 8.548 -5.277 4.868 1.00 87.69 165 GLN A O 1
ATOM 1285 N N . ALA A 1 166 ? 7.661 -5.377 2.807 1.00 87.00 166 ALA A N 1
ATOM 1286 C CA . ALA A 1 166 ? 7.761 -3.940 2.568 1.00 87.00 166 ALA A CA 1
ATOM 1287 C C . ALA A 1 166 ? 6.865 -3.141 3.531 1.00 87.00 166 ALA A C 1
ATOM 1289 O O . ALA A 1 166 ? 7.306 -2.137 4.090 1.00 87.00 166 ALA A O 1
ATOM 1290 N N . MET A 1 167 ? 5.639 -3.611 3.780 1.00 89.94 167 MET A N 1
ATOM 1291 C CA . MET A 1 167 ? 4.715 -2.980 4.729 1.00 89.94 167 MET A CA 1
ATOM 1292 C C . MET A 1 167 ? 5.176 -3.128 6.187 1.00 89.94 167 MET A C 1
ATOM 1294 O O . MET A 1 167 ? 5.008 -2.193 6.966 1.00 89.94 167 MET A O 1
ATOM 1298 N N . HIS A 1 168 ? 5.823 -4.241 6.550 1.00 88.69 168 HIS A N 1
ATOM 1299 C CA . HIS A 1 168 ? 6.437 -4.426 7.868 1.00 88.69 168 HIS A CA 1
ATOM 1300 C C . HIS A 1 168 ? 7.529 -3.385 8.123 1.00 88.69 168 HIS A C 1
ATOM 1302 O O . HIS A 1 168 ? 7.537 -2.728 9.160 1.00 88.69 168 HIS A O 1
ATOM 1308 N N . LEU A 1 169 ? 8.403 -3.161 7.139 1.00 85.31 169 LEU A N 1
ATOM 1309 C CA . LEU A 1 169 ? 9.440 -2.129 7.219 1.00 85.31 169 LEU A CA 1
ATOM 1310 C C . LEU A 1 169 ? 8.871 -0.704 7.241 1.00 85.31 169 LEU A C 1
ATOM 1312 O O . LEU A 1 169 ? 9.518 0.196 7.772 1.00 85.31 169 LEU A O 1
ATOM 1316 N N . ALA A 1 170 ? 7.667 -0.505 6.698 1.00 87.88 170 ALA A N 1
ATOM 1317 C CA . ALA A 1 170 ? 6.917 0.744 6.798 1.00 87.88 170 ALA A CA 1
ATOM 1318 C C . ALA A 1 170 ? 6.142 0.898 8.126 1.00 87.88 170 ALA A C 1
ATOM 1320 O O . ALA A 1 170 ? 5.545 1.948 8.351 1.00 87.88 170 ALA A O 1
ATOM 1321 N N . GLY A 1 171 ? 6.157 -0.111 9.006 1.00 88.44 171 GLY A N 1
ATOM 1322 C CA . GLY A 1 171 ? 5.513 -0.069 10.322 1.00 88.44 171 GLY A CA 1
ATOM 1323 C C . GLY A 1 171 ? 4.036 -0.477 10.343 1.00 88.44 171 GLY A C 1
ATOM 1324 O O . GLY A 1 171 ? 3.352 -0.194 11.323 1.00 88.44 171 GLY A O 1
ATOM 1325 N N . TRP A 1 172 ? 3.519 -1.131 9.296 1.00 93.31 172 TRP A N 1
ATOM 1326 C CA . TRP A 1 172 ? 2.138 -1.622 9.297 1.00 93.31 172 TRP A CA 1
ATOM 1327 C C . TRP A 1 172 ? 1.967 -2.808 10.257 1.00 93.31 172 TRP A C 1
ATOM 1329 O O . TRP A 1 172 ? 2.662 -3.819 10.140 1.00 93.31 172 TRP A O 1
ATOM 1339 N N . VAL A 1 173 ? 1.017 -2.704 11.188 1.00 93.19 173 VAL A N 1
ATOM 1340 C CA . VAL A 1 173 ? 0.881 -3.642 12.319 1.00 93.19 173 VAL A CA 1
ATOM 1341 C C . VAL A 1 173 ? 0.500 -5.058 11.925 1.00 93.19 173 VAL A C 1
ATOM 1343 O O . VAL A 1 173 ? 0.989 -6.011 12.524 1.00 93.19 173 VAL A O 1
ATOM 1346 N N . TRP A 1 174 ? -0.315 -5.221 10.885 1.00 94.69 174 TRP A N 1
ATOM 1347 C CA . TRP A 1 174 ? -0.723 -6.542 10.408 1.00 94.69 174 TRP A CA 1
ATOM 1348 C C . TRP A 1 174 ? 0.388 -7.288 9.675 1.00 94.69 174 TRP A C 1
ATOM 1350 O O . TRP A 1 174 ? 0.306 -8.505 9.513 1.00 94.69 174 TRP A O 1
ATOM 1360 N N . ALA A 1 175 ? 1.441 -6.588 9.253 1.00 92.44 175 ALA A N 1
ATOM 1361 C CA . ALA A 1 175 ? 2.492 -7.189 8.456 1.00 92.44 175 ALA A CA 1
ATOM 1362 C C . ALA A 1 175 ? 3.225 -8.309 9.209 1.00 92.44 175 ALA A C 1
ATOM 1364 O O . ALA A 1 175 ? 3.473 -9.359 8.624 1.00 92.44 175 ALA A O 1
ATOM 1365 N N . ALA A 1 176 ? 3.536 -8.117 10.497 1.00 89.75 176 ALA A N 1
ATOM 1366 C CA . ALA A 1 176 ? 4.224 -9.138 11.289 1.00 89.75 176 ALA A CA 1
ATOM 1367 C C . ALA A 1 176 ? 3.375 -10.416 11.471 1.00 89.75 176 ALA A C 1
ATOM 1369 O O . ALA A 1 176 ? 3.855 -11.474 11.067 1.00 89.75 176 ALA A O 1
ATOM 1370 N N . PRO A 1 177 ? 2.107 -10.346 11.929 1.00 91.62 177 PRO A N 1
ATOM 1371 C CA . PRO A 1 177 ? 1.228 -11.517 12.000 1.00 91.62 177 PRO A CA 1
ATOM 1372 C C . PRO A 1 177 ? 1.052 -12.245 10.661 1.00 91.62 177 PRO A C 1
ATOM 1374 O O . PRO A 1 177 ? 1.060 -13.472 10.611 1.00 91.62 177 PRO A O 1
ATOM 1377 N N . ILE A 1 178 ? 0.925 -11.508 9.550 1.00 91.69 178 ILE A N 1
ATOM 1378 C CA . ILE A 1 178 ? 0.823 -12.105 8.209 1.00 91.69 178 ILE A CA 1
ATOM 1379 C C . ILE A 1 178 ? 2.113 -12.850 7.845 1.00 91.69 178 ILE A C 1
ATOM 1381 O O . ILE A 1 178 ? 2.061 -13.967 7.331 1.00 91.69 178 ILE A O 1
ATOM 1385 N N . LEU A 1 179 ? 3.275 -12.244 8.101 1.00 89.44 179 LEU A N 1
ATOM 1386 C CA . LEU A 1 179 ? 4.579 -12.835 7.806 1.00 89.44 179 LEU A CA 1
ATOM 1387 C C . LEU A 1 179 ? 4.846 -14.084 8.651 1.00 89.44 179 LEU A C 1
ATOM 1389 O O . LEU A 1 179 ? 5.273 -15.097 8.095 1.00 89.44 179 LEU A O 1
ATOM 1393 N N . GLU A 1 180 ? 4.537 -14.043 9.947 1.00 89.12 180 GLU A N 1
ATOM 1394 C CA . GLU A 1 180 ? 4.605 -15.207 10.838 1.00 89.12 180 GLU A CA 1
ATOM 1395 C C . GLU A 1 180 ? 3.723 -16.347 10.307 1.00 89.12 180 GLU A C 1
ATOM 1397 O O . GLU A 1 180 ? 4.184 -17.480 10.162 1.00 89.12 180 GLU A O 1
ATOM 1402 N N . GLN A 1 181 ? 2.492 -16.034 9.896 1.00 88.88 181 GLN A N 1
ATOM 1403 C CA . GLN A 1 181 ? 1.553 -17.003 9.327 1.00 88.88 181 GLN A CA 1
ATOM 1404 C C . GLN A 1 181 ? 2.008 -17.580 7.973 1.00 88.88 181 GLN A C 1
ATOM 1406 O O . GLN A 1 181 ? 1.669 -18.711 7.614 1.00 88.88 181 GLN A O 1
ATOM 1411 N N . MET A 1 182 ? 2.818 -16.831 7.222 1.00 87.12 182 MET A N 1
ATOM 1412 C CA . MET A 1 182 ? 3.498 -17.295 6.008 1.00 87.12 182 MET A CA 1
ATOM 1413 C C . MET A 1 182 ? 4.785 -18.095 6.298 1.00 87.12 182 MET A C 1
ATOM 1415 O O . MET A 1 182 ? 5.434 -18.562 5.356 1.00 87.12 182 MET A O 1
ATOM 1419 N N . GLY A 1 183 ? 5.163 -18.273 7.569 1.00 86.31 183 GLY A N 1
ATOM 1420 C CA . GLY A 1 183 ? 6.375 -18.978 7.996 1.00 86.31 183 GLY A CA 1
ATOM 1421 C C . GLY A 1 183 ? 7.656 -18.158 7.825 1.00 86.31 183 GLY A C 1
ATOM 1422 O O . GLY A 1 183 ? 8.724 -18.718 7.573 1.00 86.31 183 GLY A O 1
ATOM 1423 N N . VAL A 1 184 ? 7.557 -16.829 7.876 1.00 83.12 184 VAL A N 1
ATOM 1424 C CA . VAL A 1 184 ? 8.694 -15.909 7.777 1.00 83.12 184 VAL A CA 1
ATOM 1425 C C . VAL A 1 184 ? 9.114 -15.480 9.172 1.00 83.12 184 VAL A C 1
ATOM 1427 O O . VAL A 1 184 ? 8.312 -14.944 9.929 1.00 83.12 184 VAL A O 1
ATOM 1430 N N . ASP A 1 185 ? 10.391 -15.667 9.482 1.00 78.00 185 ASP A N 1
ATOM 1431 C CA . ASP A 1 185 ? 10.982 -15.121 10.695 1.00 78.00 185 ASP A CA 1
ATOM 1432 C C . ASP A 1 185 ? 11.149 -13.598 10.559 1.00 78.00 185 ASP A C 1
ATOM 1434 O O . ASP A 1 185 ? 11.969 -13.115 9.776 1.00 78.00 185 ASP A O 1
ATOM 1438 N N . VAL A 1 186 ? 10.331 -12.855 11.305 1.00 72.94 186 VAL A N 1
ATOM 1439 C CA . VAL A 1 186 ? 10.324 -11.385 11.367 1.00 72.94 186 VAL A CA 1
ATOM 1440 C C . VAL A 1 186 ? 11.421 -10.808 12.264 1.00 72.94 186 VAL A C 1
ATOM 1442 O O . VAL A 1 186 ? 11.683 -9.610 12.190 1.00 72.94 186 VAL A O 1
ATOM 1445 N N . SER A 1 187 ? 12.101 -11.630 13.076 1.00 69.62 187 SER A N 1
ATOM 1446 C CA . SER A 1 187 ? 13.212 -11.164 13.922 1.00 69.62 187 SER A CA 1
ATOM 1447 C C . SER A 1 187 ? 14.457 -10.796 13.109 1.00 69.62 187 SER A C 1
ATOM 1449 O O . SER A 1 187 ? 15.257 -9.952 13.514 1.00 69.62 187 SER A O 1
ATOM 1451 N N . ASN A 1 188 ? 14.591 -11.377 11.917 1.00 60.56 188 ASN A N 1
ATOM 1452 C CA . ASN A 1 188 ? 15.646 -11.049 10.978 1.00 60.56 188 ASN A CA 1
ATOM 1453 C C . ASN A 1 188 ? 15.187 -9.932 10.043 1.00 60.56 188 ASN A C 1
ATOM 1455 O O . ASN A 1 188 ? 14.265 -10.103 9.243 1.00 60.56 188 ASN A O 1
ATOM 1459 N N . ARG A 1 189 ? 15.869 -8.781 10.106 1.00 57.19 189 ARG A N 1
ATOM 1460 C CA . ARG A 1 189 ? 15.621 -7.667 9.187 1.00 57.19 189 ARG A CA 1
ATOM 1461 C C . ARG A 1 189 ? 15.888 -8.157 7.756 1.00 57.19 189 ARG A C 1
ATOM 1463 O O . ARG A 1 189 ? 17.027 -8.517 7.460 1.00 57.19 189 ARG A O 1
ATOM 1470 N N . PRO A 1 190 ? 14.882 -8.201 6.867 1.00 57.09 190 PRO A N 1
ATOM 1471 C CA . PRO A 1 190 ? 15.092 -8.748 5.539 1.00 57.09 190 PRO A CA 1
ATOM 1472 C C . PRO A 1 190 ? 16.051 -7.848 4.754 1.00 57.09 190 PRO A C 1
ATOM 1474 O O . PRO A 1 190 ? 15.873 -6.628 4.708 1.00 57.09 190 PRO A O 1
ATOM 1477 N N . GLU A 1 191 ? 17.051 -8.449 4.105 1.00 55.22 191 GLU A N 1
ATOM 1478 C CA . GLU A 1 191 ? 17.835 -7.791 3.060 1.00 55.22 191 GLU A CA 1
ATOM 1479 C C . GLU A 1 191 ? 16.899 -7.514 1.876 1.00 55.22 191 GLU A C 1
ATOM 1481 O O . GLU A 1 191 ? 16.719 -8.342 0.982 1.00 55.22 191 GLU A O 1
ATOM 1486 N N . LEU A 1 192 ? 16.220 -6.365 1.883 1.00 54.44 192 LEU A N 1
ATOM 1487 C CA . LEU A 1 192 ? 15.459 -5.937 0.718 1.00 54.44 192 LEU A CA 1
ATOM 1488 C C . LEU A 1 192 ? 16.441 -5.670 -0.424 1.00 54.44 192 LEU A C 1
ATOM 1490 O O . LEU A 1 192 ? 17.157 -4.667 -0.422 1.00 54.44 192 LEU A O 1
ATOM 1494 N N . MET A 1 193 ? 16.426 -6.522 -1.448 1.00 52.28 193 MET A N 1
ATOM 1495 C CA . MET A 1 193 ? 16.924 -6.116 -2.757 1.00 52.28 193 MET A CA 1
ATOM 1496 C C . MET A 1 193 ? 16.051 -4.939 -3.217 1.00 52.28 193 MET A C 1
ATOM 1498 O O . MET A 1 193 ? 14.835 -5.087 -3.358 1.00 52.28 193 MET A O 1
ATOM 1502 N N . GLN A 1 194 ? 16.660 -3.762 -3.412 1.00 53.16 194 GLN A N 1
ATOM 1503 C CA . GLN A 1 194 ? 15.971 -2.496 -3.724 1.00 53.16 194 GLN A CA 1
ATOM 1504 C C . GLN A 1 194 ? 15.004 -2.590 -4.921 1.00 53.16 194 GLN A C 1
ATOM 1506 O O . GLN A 1 194 ? 14.088 -1.781 -5.042 1.00 53.16 194 GLN A O 1
ATOM 1511 N N . GLU A 1 195 ? 15.175 -3.587 -5.788 1.00 50.69 195 GLU A N 1
ATOM 1512 C CA . GLU A 1 195 ? 14.409 -3.754 -7.023 1.00 50.69 195 GLU A CA 1
ATOM 1513 C C . GLU A 1 195 ? 13.124 -4.596 -6.868 1.00 50.69 195 GLU A C 1
ATOM 1515 O O . GLU A 1 195 ? 12.271 -4.578 -7.758 1.00 50.69 195 GLU A O 1
ATOM 1520 N N . SER A 1 196 ? 12.919 -5.303 -5.746 1.00 54.94 196 SER A N 1
ATOM 1521 C CA . SER A 1 196 ? 11.835 -6.294 -5.608 1.00 54.94 196 SER A CA 1
ATOM 1522 C C . SER A 1 196 ? 10.996 -6.141 -4.334 1.00 54.94 196 SER A C 1
ATOM 1524 O O . SER A 1 196 ? 10.801 -7.098 -3.587 1.00 54.94 196 SER A O 1
ATOM 1526 N N . THR A 1 197 ? 10.451 -4.953 -4.088 1.00 62.06 197 THR A N 1
ATOM 1527 C CA . THR A 1 197 ? 9.609 -4.656 -2.909 1.00 62.06 197 THR A CA 1
ATOM 1528 C C . THR A 1 197 ? 8.208 -5.286 -2.949 1.00 62.06 197 THR A C 1
ATOM 1530 O O . THR A 1 197 ? 7.377 -4.981 -2.106 1.00 62.06 197 THR A O 1
ATOM 1533 N N . GLY A 1 198 ? 7.880 -6.110 -3.951 1.00 66.06 198 GLY A N 1
ATOM 1534 C CA . GLY A 1 198 ? 6.507 -6.588 -4.188 1.00 66.06 198 GLY A CA 1
ATOM 1535 C C . GLY A 1 198 ? 5.536 -5.497 -4.675 1.00 66.06 198 GLY A C 1
ATOM 1536 O O . GLY A 1 198 ? 4.473 -5.822 -5.186 1.00 66.06 198 GLY A O 1
ATOM 1537 N N . ILE A 1 199 ? 5.924 -4.216 -4.599 1.00 74.25 199 ILE A N 1
ATOM 1538 C CA . ILE A 1 199 ? 5.125 -3.043 -5.000 1.00 74.25 199 ILE A CA 1
ATOM 1539 C C . ILE A 1 199 ? 5.142 -2.841 -6.530 1.00 74.25 199 ILE A C 1
ATOM 1541 O O . ILE A 1 199 ? 4.198 -2.311 -7.113 1.00 74.25 199 ILE A O 1
ATOM 1545 N N . ASN A 1 200 ? 6.192 -3.304 -7.216 1.00 75.00 200 ASN A N 1
ATOM 1546 C CA . ASN A 1 200 ? 6.377 -3.123 -8.661 1.00 75.00 200 ASN A CA 1
ATOM 1547 C C . ASN A 1 200 ? 5.605 -4.161 -9.498 1.00 75.00 200 ASN A C 1
ATOM 1549 O O . ASN A 1 200 ? 6.201 -4.853 -10.327 1.00 75.00 200 ASN A O 1
ATOM 1553 N N . ILE A 1 201 ? 4.284 -4.273 -9.312 1.00 74.44 201 ILE A N 1
ATOM 1554 C CA . ILE A 1 201 ? 3.449 -5.210 -10.090 1.00 74.44 201 ILE A CA 1
ATOM 1555 C C . ILE A 1 201 ? 3.556 -4.956 -11.605 1.00 74.44 201 ILE A C 1
ATOM 1557 O O . ILE A 1 201 ? 3.590 -5.897 -12.395 1.00 74.44 201 ILE A O 1
ATOM 1561 N N . TRP A 1 202 ? 3.737 -3.691 -12.003 1.00 73.19 202 TRP A N 1
ATOM 1562 C CA . TRP A 1 202 ? 3.910 -3.239 -13.391 1.00 73.19 202 TRP A CA 1
ATOM 1563 C C . TRP A 1 202 ? 5.089 -3.899 -14.104 1.00 73.19 202 TRP A C 1
ATOM 1565 O O . TRP A 1 202 ? 5.014 -4.134 -15.302 1.00 73.19 202 TRP A O 1
ATOM 1575 N N . ALA A 1 203 ? 6.160 -4.234 -13.377 1.00 72.94 203 ALA A N 1
ATOM 1576 C CA . ALA A 1 203 ? 7.345 -4.867 -13.957 1.00 72.94 203 ALA A CA 1
ATOM 1577 C C . ALA A 1 203 ? 7.084 -6.308 -14.434 1.00 72.94 203 ALA A C 1
ATOM 1579 O O . ALA A 1 203 ? 7.934 -6.901 -15.093 1.00 72.94 203 ALA A O 1
ATOM 1580 N N . ARG A 1 204 ? 5.938 -6.891 -14.063 1.00 69.31 204 ARG A N 1
ATOM 1581 C CA . ARG A 1 204 ? 5.568 -8.284 -14.356 1.00 69.31 204 ARG A CA 1
ATOM 1582 C C . ARG A 1 204 ? 4.292 -8.400 -15.180 1.00 69.31 204 ARG A C 1
ATOM 1584 O O . ARG A 1 204 ? 3.951 -9.500 -15.608 1.00 69.31 204 ARG A O 1
ATOM 1591 N N . LEU A 1 205 ? 3.582 -7.293 -15.383 1.00 77.81 205 LEU A N 1
ATOM 1592 C CA . LEU A 1 205 ? 2.463 -7.268 -16.309 1.00 77.81 205 LEU A CA 1
ATOM 1593 C C . LEU A 1 205 ? 3.009 -7.380 -17.737 1.00 77.81 205 LEU A C 1
ATOM 1595 O O . LEU A 1 205 ? 4.054 -6.796 -18.036 1.00 77.81 205 LEU A O 1
ATOM 1599 N N . PRO A 1 206 ? 2.338 -8.132 -18.623 1.00 78.31 206 PRO A N 1
ATOM 1600 C CA . PRO A 1 206 ? 2.722 -8.151 -20.021 1.00 78.31 206 PRO A CA 1
ATOM 1601 C C . PRO A 1 206 ? 2.640 -6.731 -20.582 1.00 78.31 206 PRO A C 1
ATOM 1603 O O . PRO A 1 206 ? 1.669 -6.008 -20.336 1.00 78.31 206 PRO A O 1
ATOM 1606 N N . ASN A 1 207 ? 3.655 -6.345 -21.355 1.00 76.31 207 ASN A N 1
ATOM 1607 C CA . ASN A 1 207 ? 3.565 -5.134 -22.156 1.00 76.31 207 ASN A CA 1
ATOM 1608 C C . ASN A 1 207 ? 2.390 -5.299 -23.117 1.00 76.31 207 ASN A C 1
ATOM 1610 O O . ASN A 1 207 ? 2.319 -6.279 -23.861 1.00 76.31 207 ASN A O 1
ATOM 1614 N N . TRP A 1 208 ? 1.474 -4.344 -23.081 1.00 81.06 208 TRP A N 1
ATOM 1615 C CA . TRP A 1 208 ? 0.359 -4.277 -24.003 1.00 81.06 208 TRP A CA 1
ATOM 1616 C C . TRP A 1 208 ? 0.446 -2.951 -24.750 1.00 81.06 208 TRP A C 1
ATOM 1618 O O . TRP A 1 208 ? 0.750 -1.910 -24.167 1.00 81.06 208 TRP A O 1
ATOM 1628 N N . GLU A 1 209 ? 0.216 -3.007 -26.055 1.00 79.62 209 GLU A N 1
ATOM 1629 C CA . GLU A 1 209 ? 0.149 -1.839 -26.922 1.00 79.62 209 GLU A CA 1
ATOM 1630 C C . GLU A 1 209 ? -1.245 -1.807 -27.547 1.00 79.62 209 GLU A C 1
ATOM 1632 O O . GLU A 1 209 ? -1.766 -2.834 -27.979 1.00 79.62 209 GLU A O 1
ATOM 1637 N N . GLU A 1 210 ? -1.872 -0.633 -27.569 1.00 83.94 210 GLU A N 1
ATOM 1638 C CA . GLU A 1 210 ? -3.196 -0.444 -28.177 1.00 83.94 210 GLU A CA 1
ATOM 1639 C C . GLU A 1 210 ? -3.142 -0.512 -29.714 1.00 83.94 210 GLU A C 1
ATOM 1641 O O . GLU A 1 210 ? -4.117 -0.882 -30.367 1.00 83.94 210 GLU A O 1
ATOM 1646 N N . TYR A 1 211 ? -1.987 -0.188 -30.298 1.00 83.44 211 TYR A N 1
ATOM 1647 C CA . TYR A 1 211 ? -1.778 -0.116 -31.740 1.00 83.44 211 TYR A CA 1
ATOM 1648 C C . TYR A 1 211 ? -0.749 -1.145 -32.194 1.00 83.44 211 TYR A C 1
ATOM 1650 O O . TYR A 1 211 ? 0.106 -1.574 -31.424 1.00 83.44 211 TYR A O 1
ATOM 1658 N N . ALA A 1 212 ? -0.806 -1.511 -33.475 1.00 82.44 212 ALA A N 1
ATOM 1659 C CA . ALA A 1 212 ? 0.226 -2.340 -34.077 1.00 82.44 212 ALA A CA 1
ATOM 1660 C C . ALA A 1 212 ? 1.604 -1.647 -33.988 1.00 82.44 212 ALA A C 1
ATOM 1662 O O . ALA A 1 212 ? 1.681 -0.423 -34.168 1.00 82.44 212 ALA A O 1
ATOM 1663 N N . PRO A 1 213 ? 2.693 -2.409 -33.771 1.00 79.56 213 PRO A N 1
ATOM 1664 C CA . PRO A 1 213 ? 4.037 -1.852 -33.778 1.00 79.56 213 PRO A CA 1
ATOM 1665 C C . PRO A 1 213 ? 4.325 -1.212 -35.137 1.00 79.56 213 PRO A C 1
ATOM 1667 O O . PRO A 1 213 ? 3.869 -1.687 -36.182 1.00 79.56 213 PRO A O 1
ATOM 1670 N N . ARG A 1 214 ? 5.094 -0.118 -35.131 1.00 79.19 214 ARG A N 1
ATOM 1671 C CA . ARG A 1 214 ? 5.479 0.552 -36.379 1.00 79.19 214 ARG A CA 1
ATOM 1672 C C . ARG A 1 214 ? 6.251 -0.419 -37.280 1.00 79.19 214 ARG A C 1
ATOM 1674 O O . ARG A 1 214 ? 7.062 -1.194 -36.763 1.00 79.19 214 ARG A O 1
ATOM 1681 N N . PRO A 1 215 ? 6.041 -0.371 -38.608 1.00 85.19 215 PRO A N 1
ATOM 1682 C CA . PRO A 1 215 ? 6.852 -1.152 -39.527 1.00 85.19 215 PRO A CA 1
ATOM 1683 C C . PRO A 1 215 ? 8.338 -0.781 -39.374 1.00 85.19 215 PRO A C 1
ATOM 1685 O O . PRO A 1 215 ? 8.659 0.329 -38.933 1.00 85.19 215 PRO A O 1
ATOM 1688 N N . PRO A 1 216 ? 9.263 -1.691 -39.724 1.00 86.94 216 PRO A N 1
ATOM 1689 C CA . PRO A 1 216 ? 10.682 -1.366 -39.740 1.00 86.94 216 PRO A CA 1
ATOM 1690 C C . PRO A 1 216 ? 10.946 -0.189 -40.688 1.00 86.94 216 PRO A C 1
ATOM 1692 O O . PRO A 1 216 ? 10.280 -0.045 -41.714 1.00 86.94 216 PRO A O 1
ATOM 1695 N N . ALA A 1 217 ? 11.937 0.636 -40.344 1.00 91.25 217 ALA A N 1
ATOM 1696 C CA . ALA A 1 217 ? 12.339 1.758 -41.183 1.00 91.25 217 ALA A CA 1
ATOM 1697 C C . ALA A 1 217 ? 12.754 1.281 -42.585 1.00 91.25 217 ALA A C 1
ATOM 1699 O O . ALA A 1 217 ? 13.353 0.213 -42.742 1.00 91.25 217 ALA A O 1
ATOM 1700 N N . GLY A 1 218 ? 12.473 2.100 -43.596 1.00 90.00 218 GLY A N 1
ATOM 1701 C CA . GLY A 1 218 ? 12.933 1.869 -44.962 1.00 90.00 218 GLY A CA 1
ATOM 1702 C C . GLY A 1 218 ?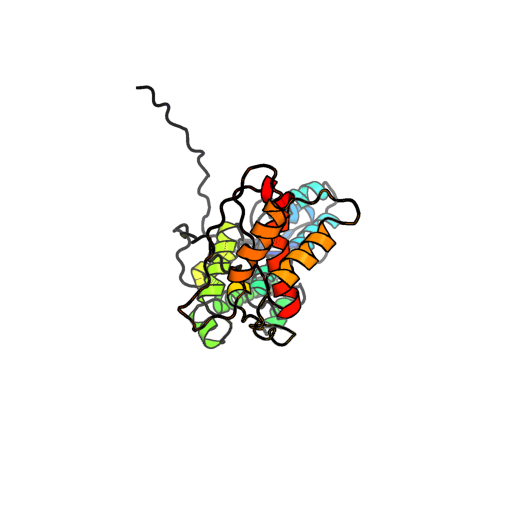 14.462 1.898 -45.107 1.00 90.00 218 GLY A C 1
ATOM 1703 O O . GLY A 1 218 ? 15.202 2.305 -44.208 1.00 90.00 218 GLY A O 1
ATOM 1704 N N . SER A 1 219 ? 14.938 1.496 -46.286 1.00 90.44 219 SER A N 1
ATOM 1705 C CA . SER A 1 219 ? 16.364 1.447 -46.641 1.00 90.44 219 SER A CA 1
ATOM 1706 C C . SER A 1 219 ? 16.737 2.370 -47.807 1.00 90.44 219 SER A C 1
ATOM 1708 O O . SER A 1 219 ? 17.752 2.153 -48.465 1.00 90.44 219 SER A O 1
ATOM 1710 N N . LEU A 1 220 ? 15.906 3.369 -48.108 1.00 93.50 220 LEU A N 1
ATOM 1711 C CA . LEU A 1 220 ? 16.157 4.340 -49.166 1.00 93.50 220 LEU A CA 1
ATOM 1712 C C . LEU A 1 220 ? 17.335 5.240 -48.793 1.00 93.50 220 LEU A C 1
ATOM 1714 O O . LEU A 1 220 ? 17.356 5.863 -47.729 1.00 93.50 220 LEU A O 1
ATOM 1718 N N . GLU A 1 221 ? 18.292 5.337 -49.706 1.00 94.38 221 GLU A N 1
ATOM 1719 C CA . GLU A 1 221 ? 19.517 6.105 -49.507 1.00 94.38 221 GLU A CA 1
ATOM 1720 C C . GLU A 1 221 ? 19.263 7.615 -49.539 1.00 94.38 221 GLU A C 1
ATOM 1722 O O . GLU A 1 221 ? 18.284 8.092 -50.129 1.00 94.38 221 GLU A O 1
ATOM 1727 N N . VAL A 1 222 ? 20.187 8.370 -48.943 1.00 95.12 222 VAL A N 1
ATOM 1728 C CA . VAL A 1 222 ? 20.248 9.830 -49.062 1.00 95.12 222 VAL A CA 1
ATOM 1729 C C . VAL A 1 222 ? 21.427 10.202 -49.946 1.00 95.12 222 VAL A C 1
ATOM 1731 O O . VAL A 1 222 ? 22.593 10.092 -49.556 1.00 95.12 222 VAL A O 1
ATOM 1734 N N . SER A 1 223 ? 21.115 10.683 -51.143 1.00 96.25 223 SER A N 1
ATOM 1735 C CA . SER A 1 223 ? 22.117 11.209 -52.058 1.00 96.25 223 SER A CA 1
ATOM 1736 C C . SER A 1 223 ? 22.796 12.452 -51.476 1.00 96.25 223 SER A C 1
ATOM 1738 O O . SER A 1 223 ? 22.228 13.202 -50.676 1.00 96.25 223 SER A O 1
ATOM 1740 N N . LYS A 1 224 ? 24.023 12.711 -51.934 1.00 96.75 224 LYS A N 1
ATOM 1741 C CA . LYS A 1 224 ? 24.783 13.907 -51.548 1.00 96.75 224 LYS A CA 1
ATOM 1742 C C . LYS A 1 224 ? 24.006 15.197 -51.823 1.00 96.75 224 LYS A C 1
ATOM 1744 O O . LYS A 1 224 ? 24.022 16.107 -51.000 1.00 96.75 224 LYS A O 1
ATOM 1749 N N . GLN A 1 225 ? 23.314 15.251 -52.963 1.00 96.31 225 GLN A N 1
ATOM 1750 C CA . GLN A 1 225 ? 22.530 16.413 -53.365 1.00 96.31 225 GLN A CA 1
ATOM 1751 C C . GLN A 1 225 ? 21.332 16.624 -52.436 1.00 96.31 225 GLN A C 1
ATOM 1753 O O . GLN A 1 225 ? 21.160 17.726 -51.935 1.00 96.31 225 GLN A O 1
ATOM 1758 N N . GLU A 1 226 ? 20.572 15.570 -52.114 1.00 95.44 226 GLU A N 1
ATOM 1759 C CA . GLU A 1 226 ? 19.449 15.661 -51.166 1.00 95.44 226 GLU A CA 1
ATOM 1760 C C . GLU A 1 226 ? 19.897 16.188 -49.792 1.00 95.44 226 GLU A C 1
ATOM 1762 O O . GLU A 1 226 ? 19.203 17.004 -49.181 1.00 95.44 226 GLU A O 1
ATOM 1767 N N . ALA A 1 227 ? 21.067 15.754 -49.308 1.00 95.88 227 ALA A N 1
ATOM 1768 C CA . ALA A 1 227 ? 21.629 16.238 -48.048 1.00 95.88 227 ALA A CA 1
ATOM 1769 C C . ALA A 1 227 ? 21.985 17.735 -48.107 1.00 95.88 227 ALA A C 1
ATOM 1771 O O . ALA A 1 227 ? 21.662 18.479 -47.178 1.00 95.88 227 ALA A O 1
ATOM 1772 N N . VAL A 1 228 ? 22.615 18.189 -49.195 1.00 95.25 228 VAL A N 1
ATOM 1773 C CA . VAL A 1 228 ? 22.991 19.600 -49.394 1.00 95.25 228 VAL A CA 1
ATOM 1774 C C . VAL A 1 228 ? 21.762 20.483 -49.617 1.00 95.25 228 VAL A C 1
ATOM 1776 O O . VAL A 1 228 ? 21.670 21.558 -49.026 1.00 95.25 228 VAL A O 1
ATOM 1779 N N . ASP A 1 229 ? 20.779 20.026 -50.388 1.00 94.38 229 ASP A N 1
ATOM 1780 C CA . ASP A 1 229 ? 19.528 20.751 -50.626 1.00 94.38 229 ASP A CA 1
ATOM 1781 C C . ASP A 1 229 ? 18.761 20.962 -49.319 1.00 94.38 229 ASP A C 1
ATOM 1783 O O . ASP A 1 229 ? 18.270 22.061 -49.032 1.00 94.38 229 ASP A O 1
ATOM 1787 N N . LEU A 1 230 ? 18.688 19.920 -48.481 1.00 94.38 230 LEU A N 1
ATOM 1788 C CA . LEU A 1 230 ? 18.037 20.027 -47.184 1.00 94.38 230 LEU A CA 1
ATOM 1789 C C . LEU A 1 230 ? 18.836 20.915 -46.217 1.00 94.38 230 LEU A C 1
ATOM 1791 O O . LEU A 1 230 ? 18.231 21.681 -45.466 1.00 94.38 230 LEU A O 1
ATOM 1795 N N . LEU A 1 231 ? 20.171 20.880 -46.275 1.00 94.31 231 LEU A N 1
ATOM 1796 C CA . LEU A 1 231 ? 21.035 21.801 -45.533 1.00 94.31 231 LEU A CA 1
ATOM 1797 C C . LEU A 1 231 ? 20.749 23.262 -45.913 1.00 94.31 231 LEU A C 1
ATOM 1799 O O . LEU A 1 231 ? 20.512 24.072 -45.020 1.00 94.31 231 LEU A O 1
ATOM 1803 N N . ILE A 1 232 ? 20.715 23.591 -47.209 1.00 92.62 232 ILE A N 1
ATOM 1804 C CA . ILE A 1 232 ? 20.414 24.946 -47.710 1.00 92.62 232 ILE A CA 1
ATOM 1805 C C . ILE A 1 232 ? 19.022 25.393 -47.248 1.00 92.62 232 ILE A C 1
ATOM 1807 O O . ILE A 1 232 ? 18.818 26.539 -46.842 1.00 92.62 232 ILE A O 1
ATOM 1811 N N . LYS A 1 233 ? 18.051 24.473 -47.261 1.00 90.69 233 LYS A N 1
ATOM 1812 C CA . LYS A 1 233 ? 16.705 24.748 -46.755 1.00 90.69 233 LYS A CA 1
ATOM 1813 C C . LYS A 1 233 ? 16.700 25.058 -45.254 1.00 90.69 233 LYS A C 1
ATOM 1815 O O . LYS A 1 233 ? 15.926 25.919 -44.839 1.00 90.69 233 LYS A O 1
ATOM 1820 N N . PHE A 1 234 ? 17.532 24.388 -44.451 1.00 86.50 234 PHE A N 1
ATOM 1821 C CA . PHE A 1 234 ? 17.630 24.638 -43.007 1.00 86.50 234 PHE A CA 1
ATOM 1822 C C . PHE A 1 234 ? 18.395 25.904 -42.649 1.00 86.50 234 PHE A C 1
ATOM 1824 O O . PHE A 1 234 ? 18.023 26.569 -41.685 1.00 86.50 234 PHE A O 1
ATOM 1831 N N . THR A 1 235 ? 19.441 26.251 -43.398 1.00 86.88 235 T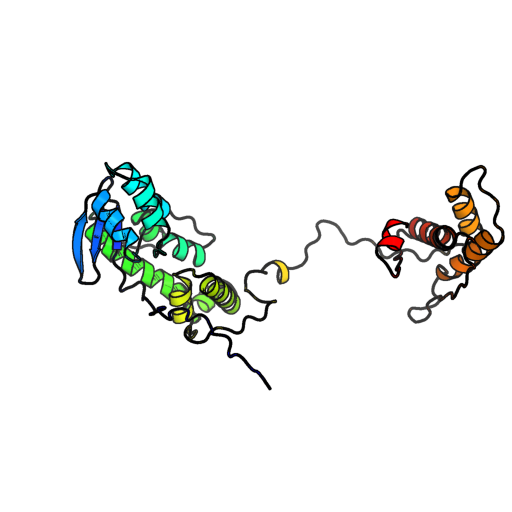HR A N 1
ATOM 1832 C CA . THR A 1 235 ? 20.215 27.469 -43.134 1.00 86.88 235 THR A CA 1
ATOM 1833 C C . THR A 1 235 ? 19.454 28.734 -43.541 1.00 86.88 235 THR A C 1
ATOM 1835 O O . THR A 1 235 ? 19.624 29.769 -42.902 1.00 86.88 235 THR A O 1
ATOM 1838 N N . GLY A 1 236 ? 18.551 28.643 -44.523 1.00 84.12 236 GLY A N 1
ATOM 1839 C CA . GLY A 1 236 ? 17.617 29.710 -44.885 1.00 84.12 236 GLY A CA 1
ATOM 1840 C C . GLY A 1 236 ? 18.149 30.690 -45.939 1.00 84.12 236 GLY A C 1
ATOM 1841 O O . GLY A 1 236 ? 19.328 30.705 -46.296 1.00 84.12 236 GLY A O 1
ATOM 1842 N N . LYS A 1 237 ? 17.250 31.525 -46.481 1.00 77.44 237 LYS A N 1
ATOM 1843 C CA . LYS A 1 237 ? 17.587 32.502 -47.532 1.00 77.44 237 LYS A CA 1
ATOM 1844 C C . LYS A 1 237 ? 18.467 33.615 -46.952 1.00 77.44 237 LYS A C 1
ATOM 1846 O O . LYS A 1 237 ? 18.037 34.312 -46.041 1.00 77.44 237 LYS A O 1
ATOM 1851 N N . GLY A 1 238 ? 19.670 33.790 -47.501 1.00 75.94 238 GLY A N 1
ATOM 1852 C CA . GLY A 1 238 ? 20.645 34.788 -47.040 1.00 75.94 238 GLY A CA 1
ATOM 1853 C C . GLY A 1 238 ? 21.681 34.255 -46.047 1.00 75.94 238 GLY A C 1
ATOM 1854 O O . GLY A 1 238 ? 22.519 35.024 -45.582 1.00 75.94 238 GLY A O 1
ATOM 1855 N N . ALA A 1 239 ? 21.657 32.955 -45.738 1.00 83.06 239 ALA A N 1
ATOM 1856 C CA . ALA A 1 239 ? 22.757 32.327 -45.024 1.00 83.06 239 ALA A CA 1
ATOM 1857 C C . ALA A 1 239 ? 24.050 32.386 -45.848 1.00 83.06 239 ALA A C 1
ATOM 1859 O O . ALA A 1 239 ? 24.047 32.171 -47.061 1.00 83.06 239 ALA A O 1
ATOM 1860 N N . GLU A 1 240 ? 25.159 32.647 -45.163 1.00 85.19 240 GLU A N 1
ATOM 1861 C CA . GLU A 1 240 ? 26.496 32.535 -45.736 1.00 85.19 240 GLU A CA 1
ATOM 1862 C C . GLU A 1 240 ? 26.707 31.129 -46.318 1.00 85.19 240 GLU A C 1
ATOM 1864 O O . GLU A 1 240 ? 26.462 30.118 -45.650 1.00 85.19 240 GLU A O 1
ATOM 1869 N N . ILE A 1 241 ? 27.178 31.067 -47.563 1.00 84.25 241 ILE A N 1
ATOM 1870 C CA . ILE A 1 241 ? 27.512 29.808 -48.224 1.00 84.25 241 ILE A CA 1
ATOM 1871 C C . ILE A 1 241 ? 28.849 29.318 -47.674 1.00 84.25 241 ILE A C 1
ATOM 1873 O O . ILE A 1 241 ? 29.889 29.929 -47.899 1.00 84.25 241 ILE A O 1
ATOM 1877 N N . ARG A 1 242 ? 28.816 28.188 -46.964 1.00 89.00 242 ARG A N 1
ATOM 1878 C CA . ARG A 1 242 ? 30.005 27.533 -46.408 1.00 89.00 242 ARG A CA 1
ATOM 1879 C C . ARG A 1 242 ? 30.260 26.225 -47.143 1.00 89.00 242 ARG A C 1
ATOM 1881 O O . ARG A 1 242 ? 29.665 25.203 -46.807 1.00 89.00 242 ARG A O 1
ATOM 1888 N N . GLU A 1 243 ? 31.159 26.240 -48.125 1.00 89.50 243 GLU A N 1
ATOM 1889 C CA . GLU A 1 243 ? 31.475 25.057 -48.945 1.00 89.50 243 GLU A CA 1
ATOM 1890 C C . GLU A 1 243 ? 31.904 23.853 -48.094 1.00 89.50 243 GLU A C 1
ATOM 1892 O O . GLU A 1 243 ? 31.438 22.737 -48.314 1.00 89.50 243 GLU A O 1
ATOM 1897 N N . GLY A 1 244 ? 32.703 24.080 -47.044 1.00 90.12 244 GLY A N 1
ATOM 1898 C CA . GLY A 1 244 ? 33.105 23.021 -46.111 1.00 90.12 244 GLY A CA 1
ATOM 1899 C C . GLY A 1 244 ? 31.928 22.369 -45.372 1.00 90.12 244 GLY A C 1
ATOM 1900 O O . GLY A 1 244 ? 31.954 21.169 -45.113 1.00 90.12 244 GLY A O 1
ATOM 1901 N N . GLN A 1 245 ? 30.864 23.125 -45.080 1.00 92.12 245 GLN A N 1
ATOM 1902 C CA . GLN A 1 245 ? 29.647 22.601 -44.452 1.00 92.12 245 GLN A CA 1
ATOM 1903 C C . GLN A 1 245 ? 28.848 21.723 -45.420 1.00 92.12 245 GLN A C 1
ATOM 1905 O O . GLN A 1 245 ? 28.353 20.666 -45.032 1.00 92.12 245 GLN A O 1
ATOM 1910 N N . GLN A 1 246 ? 28.741 22.155 -46.680 1.00 93.81 246 GLN A N 1
ATOM 1911 C CA . GLN A 1 246 ? 28.058 21.404 -47.734 1.00 93.81 246 GLN A CA 1
ATOM 1912 C C . GLN A 1 246 ? 28.807 20.112 -48.058 1.00 93.81 246 GLN A C 1
ATOM 1914 O O . GLN A 1 246 ? 28.192 19.050 -48.124 1.00 93.81 246 GLN A O 1
ATOM 1919 N N . HIS A 1 247 ? 30.137 20.182 -48.170 1.00 93.31 247 HIS A N 1
ATOM 1920 C CA . HIS A 1 247 ? 30.983 19.006 -48.349 1.00 93.31 247 HIS A CA 1
ATOM 1921 C C . HIS A 1 247 ? 30.803 18.031 -47.179 1.00 93.31 247 HIS A C 1
ATOM 1923 O O . HIS A 1 247 ? 30.564 16.846 -47.396 1.00 93.31 247 HIS A O 1
ATOM 1929 N N . TYR A 1 248 ? 30.839 18.526 -45.938 1.00 94.25 248 TYR A N 1
ATOM 1930 C CA . TYR A 1 248 ? 30.631 17.690 -44.757 1.00 94.25 248 TYR A CA 1
ATOM 1931 C C . TYR A 1 248 ? 29.261 16.996 -44.770 1.00 94.25 248 TYR A C 1
ATOM 1933 O O . TYR A 1 248 ? 29.191 15.796 -44.520 1.00 94.25 248 TYR A O 1
ATOM 1941 N N . ALA A 1 249 ? 28.180 17.709 -45.105 1.00 95.31 249 ALA A N 1
ATOM 1942 C CA . ALA A 1 249 ? 26.840 17.124 -45.194 1.00 95.31 249 ALA A CA 1
ATOM 1943 C C . ALA A 1 249 ? 26.727 16.064 -46.300 1.00 95.31 249 ALA A C 1
ATOM 1945 O O . ALA A 1 249 ? 26.131 15.006 -46.089 1.00 95.31 249 ALA A O 1
ATOM 1946 N N . ALA A 1 250 ? 27.334 16.328 -47.457 1.00 95.56 250 ALA A N 1
ATOM 1947 C CA . ALA A 1 250 ? 27.398 15.391 -48.570 1.00 95.56 250 ALA A CA 1
ATOM 1948 C C . ALA A 1 250 ? 28.167 14.110 -48.204 1.00 95.56 250 ALA A C 1
ATOM 1950 O O . ALA A 1 250 ? 27.755 13.011 -48.562 1.00 95.56 250 ALA A O 1
ATOM 1951 N N . GLU A 1 251 ? 29.274 14.219 -47.472 1.00 95.44 251 GLU A N 1
ATOM 1952 C CA . GLU A 1 251 ? 30.043 13.051 -47.033 1.00 95.44 251 GLU A CA 1
ATOM 1953 C C . GLU A 1 251 ? 29.357 12.300 -45.885 1.00 95.44 251 GLU A C 1
ATOM 1955 O O . GLU A 1 251 ? 29.321 11.069 -45.893 1.00 95.44 251 GLU A O 1
ATOM 1960 N N . ALA A 1 252 ? 28.725 13.016 -44.952 1.00 95.69 252 ALA A N 1
ATOM 1961 C CA . ALA A 1 252 ? 27.933 12.421 -43.880 1.00 95.69 252 ALA A CA 1
ATOM 1962 C C . ALA A 1 252 ? 26.708 11.648 -44.405 1.00 95.69 252 ALA A C 1
ATOM 1964 O O . ALA A 1 252 ? 26.279 10.690 -43.761 1.00 95.69 252 ALA A O 1
ATOM 1965 N N . SER A 1 253 ? 26.169 11.998 -45.583 1.00 96.19 253 SER A N 1
ATOM 1966 C CA . SER A 1 253 ? 25.035 11.282 -46.190 1.00 96.19 253 SER A CA 1
ATOM 1967 C C . SER A 1 253 ? 25.342 9.812 -46.487 1.00 96.19 253 SER A C 1
ATOM 1969 O O . SER A 1 253 ? 24.446 8.977 -46.408 1.00 96.19 253 SER A O 1
ATOM 1971 N N . LYS A 1 254 ? 26.615 9.466 -46.724 1.00 94.88 254 LYS A N 1
ATOM 1972 C CA . LYS A 1 254 ? 27.055 8.085 -46.975 1.00 94.88 254 LYS A CA 1
ATOM 1973 C C . LYS A 1 254 ? 26.775 7.141 -45.801 1.00 94.88 254 LYS A C 1
ATOM 1975 O O . LYS A 1 254 ? 26.605 5.946 -46.019 1.00 94.88 254 LYS A O 1
ATOM 1980 N N . ALA A 1 255 ? 26.679 7.661 -44.572 1.00 94.38 255 ALA A N 1
ATOM 1981 C CA . ALA A 1 255 ? 26.286 6.872 -43.401 1.00 94.38 255 ALA A CA 1
ATOM 1982 C C . ALA A 1 255 ? 24.854 6.308 -43.517 1.00 94.38 255 ALA A C 1
ATOM 1984 O O . ALA A 1 255 ? 24.507 5.348 -42.832 1.00 94.38 255 ALA A O 1
ATOM 1985 N N . PHE A 1 256 ? 24.034 6.895 -44.393 1.00 94.44 256 PHE A N 1
ATOM 1986 C CA . PHE A 1 256 ? 22.633 6.550 -44.624 1.00 94.44 256 PHE A CA 1
ATOM 1987 C C . PHE A 1 256 ? 22.402 5.771 -45.930 1.00 94.44 256 PHE A C 1
ATOM 1989 O O . PHE A 1 256 ? 21.257 5.636 -46.366 1.00 94.44 256 PHE A O 1
ATOM 1996 N N . ASN A 1 257 ? 23.463 5.257 -46.560 1.00 92.50 257 ASN A N 1
ATOM 1997 C CA . ASN A 1 257 ? 23.343 4.348 -47.699 1.00 92.50 257 ASN A CA 1
ATOM 1998 C C . ASN A 1 257 ? 22.717 3.010 -47.280 1.00 92.50 257 ASN A C 1
ATOM 2000 O O . ASN A 1 257 ? 22.747 2.620 -46.106 1.00 92.50 257 ASN A O 1
ATOM 2004 N N . ALA A 1 258 ? 22.165 2.281 -48.247 1.00 89.62 258 ALA A N 1
ATOM 2005 C CA . ALA A 1 258 ? 21.573 0.981 -47.997 1.00 89.62 258 ALA A CA 1
ATOM 2006 C C . ALA A 1 258 ? 22.665 0.009 -47.531 1.00 89.62 258 ALA A C 1
ATOM 2008 O O . ALA A 1 258 ? 23.779 -0.026 -48.066 1.00 89.62 258 ALA A O 1
ATOM 2009 N N . ARG A 1 259 ? 22.368 -0.776 -46.494 1.00 87.19 259 ARG A N 1
ATOM 2010 C CA . ARG A 1 259 ? 23.305 -1.795 -46.010 1.00 87.19 259 ARG A CA 1
ATOM 2011 C C . ARG A 1 259 ? 23.330 -2.956 -46.997 1.00 87.19 259 ARG A C 1
ATOM 2013 O O . ARG A 1 259 ? 22.280 -3.431 -47.416 1.00 87.19 259 ARG A O 1
ATOM 2020 N N . MET A 1 260 ? 24.525 -3.460 -47.290 1.00 83.75 260 MET A N 1
ATOM 2021 C CA . MET A 1 260 ? 24.704 -4.655 -48.128 1.00 83.75 260 MET A CA 1
ATOM 2022 C C . MET A 1 260 ? 24.383 -5.960 -47.375 1.00 83.75 260 MET A C 1
ATOM 2024 O O . MET A 1 260 ? 24.264 -7.017 -47.984 1.00 83.75 260 MET A O 1
ATOM 2028 N N . GLY A 1 261 ? 24.255 -5.894 -46.047 1.00 83.75 261 GLY A N 1
ATOM 2029 C CA . GLY A 1 261 ? 23.902 -7.009 -45.174 1.00 83.75 261 GLY A CA 1
ATOM 2030 C C . GLY A 1 261 ? 23.954 -6.598 -43.701 1.00 83.75 261 GLY A C 1
ATOM 2031 O O . GLY A 1 261 ? 24.430 -5.513 -43.366 1.00 83.75 261 GLY A O 1
ATOM 2032 N N . GLU A 1 262 ? 23.485 -7.470 -42.812 1.00 78.81 262 GLU A N 1
ATOM 2033 C CA . GLU A 1 262 ? 23.334 -7.181 -41.376 1.00 78.81 262 GLU A CA 1
ATOM 2034 C C . GLU A 1 262 ? 24.654 -6.779 -40.691 1.00 78.81 262 GLU A C 1
ATOM 2036 O O . GLU A 1 262 ? 24.681 -5.847 -39.891 1.00 78.81 262 GLU A O 1
ATOM 2041 N N . GLN A 1 263 ? 25.764 -7.409 -41.086 1.00 85.94 263 GLN A N 1
ATOM 2042 C CA . GLN A 1 263 ? 27.108 -7.175 -40.537 1.00 85.94 263 GLN A CA 1
ATOM 2043 C C . GLN A 1 263 ? 27.917 -6.095 -41.284 1.00 85.94 263 GLN A C 1
ATOM 2045 O O . GLN A 1 263 ? 29.123 -5.984 -41.089 1.00 85.94 263 GLN A O 1
ATOM 2050 N N . HIS A 1 264 ? 27.278 -5.304 -42.154 1.00 87.31 264 HIS A N 1
ATOM 2051 C CA . HIS A 1 264 ? 27.950 -4.300 -42.989 1.00 87.31 264 HIS A CA 1
ATOM 2052 C C . HIS A 1 264 ? 27.385 -2.892 -42.726 1.00 87.31 264 HIS A C 1
ATOM 2054 O O . HIS A 1 264 ? 26.607 -2.376 -43.538 1.00 87.31 264 HIS A O 1
ATOM 2060 N N . PRO A 1 265 ? 27.718 -2.262 -41.581 1.00 88.44 265 PRO A N 1
ATOM 2061 C CA . PRO A 1 265 ? 27.317 -0.888 -41.309 1.00 88.44 265 PRO A CA 1
ATOM 2062 C C . PRO A 1 265 ? 28.136 0.102 -42.149 1.00 88.44 265 PRO A C 1
ATOM 2064 O O . PRO A 1 265 ? 29.337 -0.076 -42.349 1.00 88.44 265 PRO A O 1
ATOM 2067 N N . HIS A 1 266 ? 27.504 1.198 -42.569 1.00 91.06 266 HIS A N 1
ATOM 2068 C CA . HIS A 1 266 ? 28.223 2.358 -43.097 1.00 91.06 266 HIS A CA 1
ATOM 2069 C C . HIS A 1 266 ? 28.693 3.223 -41.929 1.00 91.06 266 HIS A C 1
ATOM 2071 O O . HIS A 1 266 ? 27.878 3.762 -41.182 1.00 91.06 266 HIS A O 1
ATOM 2077 N N . ILE A 1 267 ? 30.008 3.343 -41.758 1.00 92.44 267 ILE A N 1
ATOM 2078 C CA . ILE A 1 267 ? 30.621 4.170 -40.714 1.00 92.44 267 ILE A CA 1
ATOM 2079 C C . ILE A 1 267 ? 31.380 5.303 -41.394 1.00 92.44 267 ILE A C 1
ATOM 2081 O O . ILE A 1 267 ? 32.234 5.066 -42.245 1.00 92.44 267 ILE A O 1
ATOM 2085 N N . ILE A 1 268 ? 31.076 6.536 -40.991 1.00 93.50 268 ILE A N 1
ATOM 2086 C CA . ILE A 1 268 ? 31.766 7.739 -41.453 1.00 93.50 268 ILE A CA 1
ATOM 2087 C C . ILE A 1 268 ? 32.474 8.379 -40.266 1.00 93.50 268 ILE A C 1
ATOM 2089 O O . ILE A 1 268 ? 31.848 8.703 -39.258 1.00 93.50 268 ILE A O 1
ATOM 2093 N N . LEU A 1 269 ? 33.782 8.588 -40.408 1.00 92.88 269 LEU A N 1
ATOM 2094 C CA . LEU A 1 269 ? 34.576 9.395 -39.492 1.00 92.88 269 LEU A CA 1
ATOM 2095 C C . LEU A 1 269 ? 34.821 10.755 -40.146 1.00 92.88 269 LEU A C 1
ATOM 2097 O O . LEU A 1 269 ? 35.650 10.880 -41.043 1.00 92.88 269 LEU A O 1
ATOM 2101 N N . GLY A 1 270 ? 34.058 11.761 -39.725 1.00 89.00 270 GLY A N 1
ATOM 2102 C CA . GLY A 1 270 ? 34.163 13.119 -40.253 1.00 89.00 270 GLY A CA 1
ATOM 2103 C C . GLY A 1 270 ? 34.771 14.069 -39.232 1.00 89.00 270 GLY A C 1
ATOM 2104 O O . GLY A 1 270 ? 34.117 14.410 -38.244 1.00 89.00 270 GLY A O 1
ATOM 2105 N N . GLU A 1 271 ? 35.983 14.554 -39.493 1.00 88.94 271 GLU A N 1
ATOM 2106 C CA . GLU A 1 271 ? 36.515 15.721 -38.798 1.00 88.94 271 GLU A CA 1
ATOM 2107 C C . GLU A 1 271 ? 35.937 16.992 -39.427 1.00 88.94 271 GLU A C 1
ATOM 2109 O O . GLU A 1 271 ? 35.848 17.133 -40.643 1.00 88.94 271 GLU A O 1
ATOM 2114 N N . ALA A 1 272 ? 35.545 17.939 -38.586 1.00 85.75 272 ALA A N 1
ATOM 2115 C CA . ALA A 1 272 ? 35.209 19.277 -39.039 1.00 85.75 272 ALA A CA 1
ATOM 2116 C C . ALA A 1 272 ? 35.931 20.289 -38.152 1.00 85.75 272 ALA A C 1
ATOM 2118 O O . ALA A 1 272 ? 36.040 20.097 -36.940 1.00 85.75 272 ALA A O 1
ATOM 2119 N N . GLY A 1 273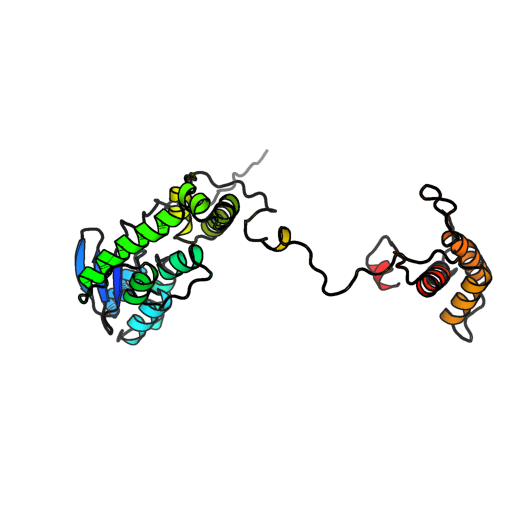 ? 36.402 21.386 -38.730 1.00 82.38 273 GLY A N 1
ATOM 2120 C CA . GLY A 1 273 ? 36.930 22.515 -37.971 1.00 82.38 273 GLY A CA 1
ATOM 2121 C C . GLY A 1 273 ? 35.864 23.175 -37.088 1.00 82.38 273 GLY A C 1
ATOM 2122 O O . GLY A 1 273 ? 34.653 22.965 -37.246 1.00 82.38 273 GLY A O 1
ATOM 2123 N N . THR A 1 274 ? 36.306 23.982 -36.127 1.00 80.50 274 THR A N 1
ATOM 2124 C CA . THR A 1 274 ? 35.419 24.875 -35.371 1.00 80.50 274 THR A CA 1
ATOM 2125 C C . THR A 1 274 ? 34.782 25.900 -36.318 1.00 80.50 274 THR A C 1
ATOM 2127 O O . THR A 1 274 ? 35.392 26.331 -37.289 1.00 80.50 274 THR A O 1
ATOM 2130 N N . GLY A 1 275 ? 33.512 26.252 -36.090 1.00 77.38 275 GLY A N 1
ATOM 2131 C CA . GLY A 1 275 ? 32.809 27.265 -36.895 1.00 77.38 275 GLY A CA 1
ATOM 2132 C C . GLY A 1 275 ? 32.261 26.810 -38.259 1.00 77.38 275 GLY A C 1
ATOM 2133 O O . GLY A 1 275 ? 31.479 27.541 -38.852 1.00 77.38 275 GLY A O 1
ATOM 2134 N N . ILE A 1 276 ? 32.557 25.589 -38.730 1.00 78.75 276 ILE A N 1
ATOM 2135 C CA . ILE A 1 276 ? 32.069 25.080 -40.036 1.00 78.75 276 ILE A CA 1
ATOM 2136 C C . ILE A 1 276 ? 30.551 24.790 -40.037 1.00 78.75 276 ILE A C 1
ATOM 2138 O O . ILE A 1 276 ? 29.937 24.648 -41.086 1.00 78.75 276 ILE A O 1
ATOM 2142 N N . GLY A 1 277 ? 29.907 24.727 -38.865 1.00 82.94 277 GLY A N 1
ATOM 2143 C CA . GLY A 1 277 ? 28.474 24.423 -38.758 1.00 82.94 277 GLY A CA 1
ATOM 2144 C C . GLY A 1 277 ? 28.166 22.921 -38.774 1.00 82.94 277 GLY A C 1
ATOM 2145 O O . GLY A 1 277 ? 27.217 22.483 -39.426 1.00 82.94 277 GLY A O 1
ATOM 2146 N N . LYS A 1 278 ? 28.959 22.137 -38.026 1.00 90.38 278 LYS A N 1
ATOM 2147 C CA . LYS A 1 278 ? 28.867 20.666 -37.921 1.00 90.38 278 LYS A CA 1
ATOM 2148 C C . LYS A 1 278 ? 27.457 20.162 -37.630 1.00 90.38 278 LYS A C 1
ATOM 2150 O O . LYS A 1 278 ? 27.036 19.182 -38.228 1.00 90.38 278 LYS A O 1
ATOM 2155 N N . THR A 1 279 ? 26.744 20.853 -36.736 1.00 90.50 279 THR A N 1
ATOM 2156 C CA . THR A 1 279 ? 25.400 20.477 -36.285 1.00 90.50 279 THR A CA 1
ATOM 2157 C C . THR A 1 279 ? 24.440 20.332 -37.457 1.00 90.50 279 THR A C 1
ATOM 2159 O O . THR A 1 279 ? 23.937 19.242 -37.702 1.00 90.50 279 THR A O 1
ATOM 2162 N N . PHE A 1 280 ? 24.265 21.378 -38.268 1.00 91.19 280 PHE A N 1
ATOM 2163 C CA . PHE A 1 280 ? 23.437 21.269 -39.472 1.00 91.19 280 PHE A CA 1
ATOM 2164 C C . PHE A 1 280 ? 24.031 20.319 -40.517 1.00 91.19 280 PHE A C 1
ATOM 2166 O O . PHE A 1 280 ? 23.279 19.664 -41.234 1.00 91.19 280 PHE A O 1
ATOM 2173 N N . GLY A 1 281 ? 25.362 20.196 -40.556 1.00 92.38 281 GLY A N 1
ATOM 2174 C CA . GLY A 1 281 ? 26.069 19.275 -41.440 1.00 92.38 281 GLY A CA 1
ATOM 2175 C C . GLY A 1 281 ? 25.657 17.808 -41.264 1.00 92.38 281 GLY A C 1
ATOM 2176 O O . GLY A 1 281 ? 25.391 17.148 -42.260 1.00 92.38 281 GLY A O 1
ATOM 2177 N N . TYR A 1 282 ? 25.546 17.297 -40.030 1.00 93.44 282 TYR A N 1
ATOM 2178 C CA . TYR A 1 282 ? 25.063 15.924 -39.800 1.00 93.44 282 TYR A CA 1
ATOM 2179 C C . TYR A 1 282 ? 23.533 15.828 -39.675 1.00 93.44 282 TYR A C 1
ATOM 2181 O O . TYR A 1 282 ? 22.961 14.785 -39.987 1.00 93.44 282 TYR A O 1
ATOM 2189 N N . LEU A 1 283 ? 22.849 16.896 -39.241 1.00 95.00 283 LEU A N 1
ATOM 2190 C CA . LEU A 1 283 ? 21.388 16.893 -39.097 1.00 95.00 283 LEU A CA 1
ATOM 2191 C C . LEU A 1 283 ? 20.662 16.842 -40.440 1.00 95.00 283 LEU A C 1
ATOM 2193 O O . LEU A 1 283 ? 19.624 16.191 -40.539 1.00 95.00 283 LEU A O 1
ATOM 2197 N N . ALA A 1 284 ? 21.185 17.512 -41.469 1.00 95.31 284 ALA A N 1
ATOM 2198 C CA . ALA A 1 284 ? 20.566 17.522 -42.789 1.00 95.31 284 ALA A CA 1
ATOM 2199 C C . ALA A 1 284 ? 20.434 16.105 -43.390 1.00 95.31 284 ALA A C 1
ATOM 2201 O O . ALA A 1 284 ? 19.302 15.678 -43.626 1.00 95.31 284 ALA A O 1
ATOM 2202 N N . PRO A 1 285 ? 21.509 15.313 -43.572 1.00 96.19 285 PRO A N 1
ATOM 2203 C CA . PRO A 1 285 ? 21.369 13.948 -44.078 1.00 96.19 285 PRO A CA 1
ATOM 2204 C C . PRO A 1 285 ? 20.556 13.038 -43.140 1.00 96.19 285 PRO A C 1
ATOM 2206 O O . PRO A 1 285 ? 19.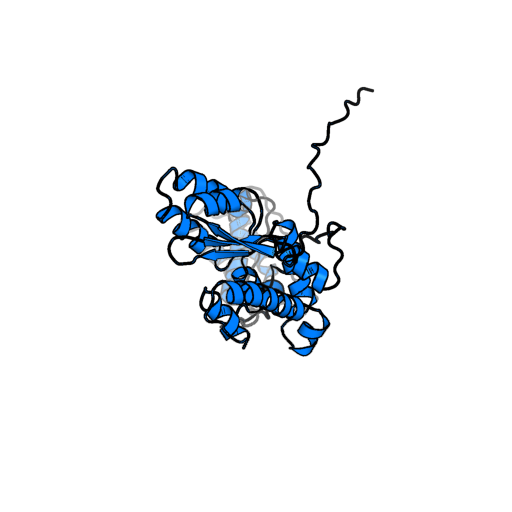758 12.237 -43.623 1.00 96.19 285 PRO A O 1
ATOM 2209 N N . ALA A 1 286 ? 20.673 13.200 -41.816 1.00 96.19 286 ALA A N 1
ATOM 2210 C CA . ALA A 1 286 ? 19.887 12.433 -40.845 1.00 96.19 286 ALA A CA 1
ATOM 2211 C C . ALA A 1 286 ? 18.377 12.653 -40.995 1.00 96.19 286 ALA A C 1
ATOM 2213 O O . ALA A 1 286 ? 17.596 11.701 -41.005 1.00 96.19 286 ALA A O 1
ATOM 2214 N N . LEU A 1 287 ? 17.957 13.909 -41.136 1.00 95.31 287 LEU A N 1
ATOM 2215 C CA . LEU A 1 287 ? 16.551 14.256 -41.280 1.00 95.31 287 LEU A CA 1
ATOM 2216 C C . LEU A 1 287 ? 16.015 13.913 -42.675 1.00 95.31 287 LEU A C 1
ATOM 2218 O O . LEU A 1 287 ? 14.853 13.519 -42.796 1.00 95.31 287 LEU A O 1
ATOM 2222 N N . ALA A 1 288 ? 16.849 14.012 -43.714 1.00 95.56 288 ALA A N 1
ATOM 2223 C CA . ALA A 1 288 ? 16.510 13.509 -45.043 1.00 95.56 288 ALA A CA 1
ATOM 2224 C C . ALA A 1 288 ? 16.205 12.004 -44.987 1.00 95.56 288 ALA A C 1
ATOM 2226 O O . ALA A 1 288 ? 15.147 11.579 -45.450 1.00 95.56 288 ALA A O 1
ATOM 2227 N N . TRP A 1 289 ? 17.070 11.219 -44.337 1.00 96.50 289 TRP A N 1
ATOM 2228 C CA . TRP A 1 289 ? 16.879 9.777 -44.198 1.00 96.50 289 TRP A CA 1
ATOM 2229 C C . TRP A 1 289 ? 15.649 9.437 -43.353 1.00 96.50 289 TRP A C 1
ATOM 2231 O O . TRP A 1 289 ? 14.825 8.631 -43.779 1.00 96.50 289 TRP A O 1
ATOM 2241 N N . ALA A 1 290 ? 15.486 10.082 -42.191 1.00 95.12 290 ALA A N 1
ATOM 2242 C CA . ALA A 1 290 ? 14.369 9.837 -41.279 1.00 95.12 290 ALA A CA 1
ATOM 2243 C C . ALA A 1 290 ? 13.010 10.063 -41.955 1.00 95.12 290 ALA A C 1
ATOM 2245 O O . ALA A 1 290 ? 12.106 9.246 -41.811 1.00 95.12 290 ALA A O 1
ATOM 2246 N N . ARG A 1 291 ? 12.879 11.139 -42.745 1.00 92.94 291 ARG A N 1
ATOM 2247 C CA . ARG A 1 291 ? 11.654 11.433 -43.507 1.00 92.94 291 ARG A CA 1
ATOM 2248 C C . ARG A 1 291 ? 11.409 10.447 -44.639 1.00 92.94 291 ARG A C 1
ATOM 2250 O O . ARG A 1 291 ? 10.263 10.097 -44.891 1.00 92.94 291 ARG A O 1
ATOM 2257 N N . LYS A 1 292 ? 12.469 10.033 -45.334 1.00 93.94 292 LYS A N 1
ATOM 2258 C CA . LYS A 1 292 ? 12.376 9.132 -46.489 1.00 93.94 292 LYS A CA 1
ATOM 2259 C C . LYS A 1 292 ? 12.021 7.703 -46.076 1.00 93.94 292 LYS A C 1
ATOM 2261 O O . LYS A 1 292 ? 11.378 6.995 -46.839 1.00 93.94 292 LYS A O 1
ATOM 2266 N N . ASN A 1 293 ? 12.426 7.304 -44.873 1.00 94.56 293 ASN A N 1
ATOM 2267 C CA . ASN A 1 293 ? 12.345 5.924 -44.401 1.00 94.56 293 ASN A CA 1
ATOM 2268 C C . ASN A 1 293 ? 11.395 5.713 -43.219 1.00 94.56 293 ASN A C 1
ATOM 2270 O O . ASN A 1 293 ? 11.356 4.604 -42.696 1.00 94.56 293 ASN A O 1
ATOM 2274 N N . ASP A 1 294 ? 10.684 6.758 -42.778 1.00 91.88 294 ASP A N 1
ATOM 2275 C CA . ASP A 1 294 ? 9.890 6.767 -41.536 1.00 91.88 294 ASP A CA 1
ATOM 2276 C C . ASP A 1 294 ? 10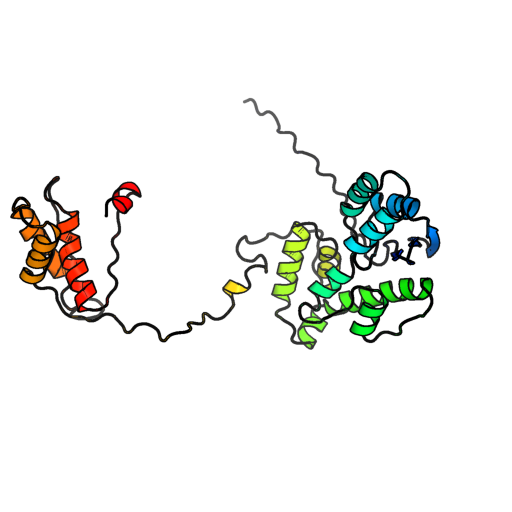.671 6.183 -40.339 1.00 91.88 294 ASP A C 1
ATOM 2278 O O . ASP A 1 294 ? 10.191 5.386 -39.533 1.00 91.88 294 ASP A O 1
ATOM 2282 N N . GLY A 1 295 ? 11.957 6.538 -40.283 1.00 91.06 295 GLY A N 1
ATOM 2283 C CA . GLY A 1 295 ? 12.944 5.928 -39.402 1.00 91.06 295 GLY A CA 1
ATOM 2284 C C . GLY A 1 295 ? 13.393 6.858 -38.283 1.00 91.06 295 GLY A C 1
ATOM 2285 O O . GLY A 1 295 ? 13.412 8.082 -38.417 1.00 91.06 295 GLY A O 1
ATOM 2286 N N . ARG A 1 296 ? 13.827 6.272 -37.165 1.00 92.00 296 ARG A N 1
ATOM 2287 C CA . ARG A 1 296 ? 14.421 7.018 -36.051 1.00 92.00 296 ARG A CA 1
ATOM 2288 C C . ARG A 1 296 ? 15.931 7.147 -36.241 1.00 92.00 296 ARG A C 1
ATOM 2290 O O . ARG A 1 296 ? 16.621 6.141 -36.369 1.00 92.00 296 ARG A O 1
ATOM 2297 N N . VAL A 1 297 ? 16.449 8.371 -36.147 1.00 93.69 297 VAL A N 1
ATOM 2298 C CA . VAL A 1 297 ? 17.890 8.641 -36.019 1.00 93.69 297 VAL A CA 1
ATOM 2299 C C . VAL A 1 297 ? 18.191 9.072 -34.586 1.00 93.69 297 VAL A C 1
ATOM 2301 O O . VAL A 1 297 ? 17.462 9.876 -34.005 1.00 93.69 297 VAL A O 1
ATOM 2304 N N . GLN A 1 298 ? 19.245 8.515 -33.994 1.00 94.56 298 GLN A N 1
ATOM 2305 C CA . GLN A 1 298 ? 19.705 8.863 -32.650 1.00 94.56 298 GLN A CA 1
ATOM 2306 C C . GLN A 1 298 ? 20.961 9.725 -32.742 1.00 94.56 298 GLN A C 1
ATOM 2308 O O . GLN A 1 298 ? 21.907 9.379 -33.444 1.00 94.56 298 GLN A O 1
ATOM 2313 N N . ILE A 1 299 ? 20.970 10.835 -32.008 1.00 93.06 299 ILE A N 1
ATOM 2314 C CA . ILE A 1 299 ? 22.106 11.753 -31.930 1.00 93.06 299 ILE A CA 1
ATOM 2315 C C . ILE A 1 299 ? 22.619 11.717 -30.497 1.00 93.06 299 ILE A C 1
ATOM 2317 O O . ILE A 1 299 ? 21.875 11.997 -29.558 1.00 93.06 299 ILE A O 1
ATOM 2321 N N . SER A 1 300 ? 23.889 11.357 -30.335 1.00 92.75 300 SER A N 1
ATOM 2322 C CA . SER A 1 300 ? 24.563 11.325 -29.039 1.00 92.75 300 SER A CA 1
ATOM 2323 C C . SER A 1 300 ? 25.567 12.468 -28.950 1.00 92.75 300 SER A C 1
ATOM 2325 O O . SER A 1 300 ? 26.289 12.747 -29.906 1.00 92.75 300 SER A O 1
ATOM 2327 N N . SER A 1 301 ? 25.603 13.145 -27.805 1.00 90.69 301 SER A N 1
ATOM 2328 C CA . SER A 1 301 ? 26.509 14.262 -27.537 1.00 90.69 301 SER A CA 1
ATOM 2329 C C . SER A 1 301 ? 26.954 14.248 -26.078 1.00 90.69 301 SER A C 1
ATOM 2331 O O . SER A 1 301 ? 26.229 13.770 -25.204 1.00 90.69 301 SER A O 1
ATOM 2333 N N . TYR A 1 302 ? 28.152 14.773 -25.820 1.00 88.81 302 TYR A N 1
ATOM 2334 C CA . TYR A 1 302 ? 28.882 14.573 -24.565 1.00 88.81 302 TYR A CA 1
ATOM 2335 C C . TYR A 1 302 ? 28.265 15.287 -23.351 1.00 88.81 302 TYR A C 1
ATOM 2337 O O . TYR A 1 302 ? 28.345 14.782 -22.235 1.00 88.81 302 TYR A O 1
ATOM 2345 N N . THR A 1 303 ? 27.639 16.457 -23.535 1.00 89.38 303 THR A N 1
ATOM 2346 C CA . THR A 1 303 ? 27.126 17.268 -22.415 1.00 89.38 303 THR A CA 1
ATOM 2347 C C . THR A 1 303 ? 25.661 17.658 -22.590 1.00 89.38 303 THR A C 1
ATOM 2349 O O . THR A 1 303 ? 25.171 17.837 -23.705 1.00 89.38 303 THR A O 1
ATOM 2352 N N . LYS A 1 304 ? 24.967 17.888 -21.465 1.00 86.69 304 LYS A N 1
ATOM 2353 C CA . LYS A 1 304 ? 23.585 18.406 -21.446 1.00 86.69 304 LYS A CA 1
ATOM 2354 C C . LYS A 1 304 ? 23.446 19.758 -22.155 1.00 86.69 304 LYS A C 1
ATOM 2356 O O . LYS A 1 304 ? 22.398 20.042 -22.722 1.00 86.69 304 LYS A O 1
ATOM 2361 N N . ALA A 1 305 ? 24.485 20.595 -22.122 1.00 86.31 305 ALA A N 1
ATOM 2362 C CA . ALA A 1 305 ? 24.477 21.888 -22.803 1.00 86.31 305 ALA A CA 1
ATOM 2363 C C . ALA A 1 305 ? 24.422 21.714 -24.329 1.00 86.31 305 ALA A C 1
ATOM 2365 O O . ALA A 1 305 ? 23.594 22.342 -24.980 1.00 86.31 305 ALA A O 1
ATOM 2366 N N . LEU A 1 306 ? 25.231 20.801 -24.881 1.00 85.06 306 LEU A N 1
ATOM 2367 C CA . LEU A 1 306 ? 25.211 20.484 -26.311 1.00 85.06 306 LEU A CA 1
ATOM 2368 C C . LEU A 1 306 ? 23.895 19.821 -26.735 1.00 85.06 306 LEU A C 1
ATOM 2370 O O . LEU A 1 306 ? 23.406 20.098 -27.821 1.00 85.06 306 LEU A O 1
ATOM 2374 N N . GLN A 1 307 ? 23.299 18.989 -25.875 1.00 89.06 307 GLN A N 1
ATOM 2375 C CA . GLN A 1 307 ? 21.985 18.387 -26.137 1.00 89.06 307 GLN A CA 1
ATOM 2376 C C . GLN A 1 307 ? 20.868 19.429 -26.230 1.00 89.06 307 GLN A C 1
ATOM 2378 O O . GLN A 1 307 ? 19.977 19.270 -27.046 1.00 89.06 307 GLN A O 1
ATOM 2383 N N . ARG A 1 308 ? 20.911 20.489 -25.411 1.00 88.69 308 ARG A N 1
ATOM 2384 C CA . ARG A 1 308 ? 19.935 21.593 -25.472 1.00 88.69 308 ARG A CA 1
ATOM 2385 C C . ARG A 1 308 ? 20.127 22.508 -26.683 1.00 88.69 308 ARG A C 1
ATOM 2387 O O . ARG A 1 308 ? 19.212 23.248 -27.015 1.00 88.69 308 ARG A O 1
ATOM 2394 N N . GLN A 1 309 ? 21.328 22.531 -27.259 1.00 86.00 309 GLN A N 1
ATOM 2395 C CA . GLN A 1 309 ? 21.651 23.352 -28.426 1.00 86.00 309 GLN A CA 1
ATOM 2396 C C . GLN A 1 309 ? 21.139 22.734 -29.739 1.00 86.00 309 GLN A C 1
ATOM 2398 O O . GLN A 1 309 ? 20.881 23.476 -30.686 1.00 86.00 309 GLN A O 1
ATOM 2403 N N . ILE A 1 310 ? 21.070 21.401 -29.805 1.00 85.50 310 ILE A N 1
ATOM 2404 C CA . ILE A 1 310 ? 20.523 20.626 -30.932 1.00 85.50 310 ILE A CA 1
ATOM 2405 C C . ILE A 1 310 ? 18.998 20.683 -30.885 1.00 85.50 310 ILE A C 1
ATOM 2407 O O . ILE A 1 310 ? 18.406 20.897 -31.965 1.00 85.50 310 ILE A O 1
#

Foldseek 3Di:
DDDDDDDDDPPDPPPPLPDLLQFWAWADPQQWIWIQHSVRDIDTGGLLVSLVVLLPAAHEYQPQLVRLLRSLVNDPPPSVVSSVSNSPHQYNHVVVLCCLLPVPDDFDSHLVRLCVSVVHDDDPDPSVSRVVVSVSVVVSLLCLAPVNCVVVVPDDNVLSLLQLLLVVVVVRSVSVSSCVNNVHDPVDNDPDPVVPSSPPVVVVDDDDDPDDDDDAWDLDAQALVQLLVQLDVVCDDPRDDQPLLSVLLRQLSQQSHGAPDPPGGRDDDDDDDPPSCVPSSNVSSVVSRCVVGVDDDDDDDDDPVVVVVD

Radius of gyration: 34.24 Å; chains: 1; bounding box: 73×59×85 Å

Secondary structure (DSSP, 8-state):
---PPP-------------GGGSPEEEE-SSSEEEE-TT--EEEE-HHHHHHHHTTS--EESSHHHHHHHHHHH-SS-HHHHHHHHHTS--EEHHHHHHHH-TT----SSHHHHHHHTT----SSHHHHHHHHHHHHHHHHHHTSHHHHHHHT-S-HHHHHHHHHHHHHTT-TTHHHHHHHTT--SSSPP---TT--S--GGGTSPP--SSPPPPPPP-----HHHHHHHHHHHH-TT----HHHHHHHHHHGGGGSPPSSTT----------TTS-HHHHHHHHHHHHHHHHT-------SSHHHHHH-

Sequence (310 aa):
MTHKPHSEPTIKDNAQSLLPTACPIMLNDGINALLIDEDGSIETLSASDALNQLKLRPHLLVHSVFTIDRLARFSNAHSKRLFNDAINVPHFDILELFAFIHPTIFVRPSVGGILDALNMIKPDELEEQAIRLHDAVGVLLNNCATHQINKMGLSDPRQAKQLAQAMHLAGWVWAAPILEQMGVDVSNRPELMQESTGINIWARLPNWEEYAPRPPAGSLEVSKQEAVDLLIKFTGKGAEIREGQQHYAAEASKAFNARMGEQHPHIILGEAGTGIGKTFGYLAPALAWARKNDGRVQISSYTKALQRQI

pLDDT: mean 84.45, std 16.08, range [26.73, 97.19]